Protein AF-A0A3M1QG08-F1 (afdb_monomer)

pLDDT: mean 93.16, std 11.78, range [34.41, 98.81]

Foldseek 3Di:
DDPDPDDLLVLLVVLLVCCLVQDDDPVSLVSLVVSLPDPCNVVSLVVLQVVLVVDALPPDQVVLVVSSNLSSLQSVLSSCVVVLVLVSSLVSLVRSLRNCPNVCVPRVLSNLSSLLSSLVSVCSNAVQCSVVSLVSLVVSLVSHDDDDPVVNLVSCQVSLLSNLLSCVSVVNNVVSLVSLCSVPVDPVVSLVSSLVSLLVSLVVFLPPDPVRGHPSVVSLVVSCVSPVLPLSSLLSCLVSCVVVALVSNVVSLVSNVVSPHDPVSSVVSVVVSCVVPVVRVVVVPDDPPPDD

Nearest PDB structures (foldseek):
  7aoi-assembly1_BF  TM=4.654E-01  e=7.725E-02  Trypanosoma brucei
  6yxy-assembly1_BF  TM=4.555E-01  e=8.408E-02  Trypanosoma brucei brucei
  7t1s-assembly2_B  TM=2.814E-01  e=4.031E-01  Methylococcus capsulatus str. Texas = ATCC 19069
  4n5c-assembly5_E  TM=2.427E-01  e=2.103E+00  Saccharomyces cerevisiae S288C
  6xns-assembly2_F  TM=2.227E-01  e=3.496E+00  synthetic construct

Mean predicted aligned error: 5.0 Å

Solvent-accessible surface area (backbone atoms only — not comparable to full-atom values): 15663 Å² total; per-residue (Å²): 134,87,88,67,82,75,54,70,71,57,52,53,48,52,59,30,61,55,46,77,74,51,83,80,56,71,68,59,50,53,50,50,54,66,50,60,72,40,89,60,38,63,62,52,51,50,52,52,43,62,71,39,60,85,65,52,60,87,47,57,65,68,58,51,63,73,65,41,39,36,35,46,28,40,50,49,14,53,54,27,46,79,69,70,36,17,67,62,12,26,54,25,13,48,51,16,24,52,46,27,57,73,40,33,92,81,43,49,52,51,31,20,49,26,28,38,52,22,14,50,28,42,25,72,63,36,57,78,56,23,64,62,18,38,52,33,24,50,50,16,52,72,51,48,59,94,58,61,69,75,58,36,58,64,68,41,46,69,43,46,53,52,40,28,51,30,26,47,68,60,71,35,53,75,59,19,52,60,48,38,42,76,76,33,71,53,68,69,64,30,52,51,51,54,38,50,46,32,46,51,57,23,65,73,39,66,85,45,57,78,94,74,34,48,75,36,64,60,32,35,48,54,27,36,72,78,36,53,54,45,61,70,47,53,39,50,53,30,57,72,36,44,88,78,32,62,70,49,29,53,52,44,53,50,53,34,44,77,46,63,37,50,69,71,56,55,50,50,40,52,52,56,46,32,74,79,37,55,74,53,40,70,67,68,51,69,74,77,73,81,78,131

Sequence (292 aa):
MTRYPLALAERISLLRDALRGGFLDAEWRQTLEALAEHEQFGAILDGAVAAVRPFTPETDLDALILSAAPETYRLRALWREMNADYEGAVEDAAEAARLYRPMRPRFPELLSVALVEQAEYAFRGDPRRPERALELARRAFDELPGVQPQRFDEIAVPYRAALVRYLLAADRYDEADRVAALLVPDAHDRQEYLVDTYRQLAETFIKDEPDARPDVEHWLDRVLELRPTHVRAWAWKAWLHASEGIGAVENILRRASDAGVADDDLRAILGGLCDEFPDLCSTLQPASRPTP

Structure (mmCIF, N/CA/C/O backbone):
data_AF-A0A3M1QG08-F1
#
_entry.id   AF-A0A3M1QG08-F1
#
loop_
_atom_site.group_PDB
_atom_site.id
_atom_site.type_symbol
_atom_site.label_atom_id
_atom_site.label_alt_id
_atom_site.label_comp_id
_atom_site.label_asym_id
_atom_site.label_entity_id
_atom_site.label_seq_id
_atom_site.pdbx_PDB_ins_code
_atom_site.Cartn_x
_atom_site.Cartn_y
_atom_site.Cartn_z
_atom_site.occupancy
_atom_site.B_iso_or_equiv
_atom_site.auth_seq_id
_atom_site.auth_comp_id
_atom_site.auth_asym_id
_atom_site.auth_atom_id
_atom_site.pdbx_PDB_model_num
ATOM 1 N N . MET A 1 1 ? 33.696 21.762 -4.163 1.00 40.03 1 MET A N 1
ATOM 2 C CA . MET A 1 1 ? 32.555 20.917 -4.573 1.00 40.03 1 MET A CA 1
ATOM 3 C C . MET A 1 1 ? 31.580 21.791 -5.337 1.00 40.03 1 MET A C 1
ATOM 5 O O . MET A 1 1 ? 30.985 22.691 -4.760 1.00 40.03 1 MET A O 1
ATOM 9 N N . THR A 1 2 ? 31.551 21.629 -6.653 1.00 37.69 2 THR A N 1
ATOM 10 C CA . THR A 1 2 ? 30.799 22.446 -7.612 1.00 37.69 2 THR A CA 1
ATOM 11 C C . THR A 1 2 ? 29.292 22.290 -7.404 1.00 37.69 2 THR A C 1
ATOM 13 O O . THR A 1 2 ? 28.732 21.239 -7.692 1.00 37.69 2 THR A O 1
ATOM 16 N N . ARG A 1 3 ? 28.644 23.343 -6.890 1.00 42.50 3 ARG A N 1
ATOM 17 C CA . ARG A 1 3 ? 27.185 23.471 -6.755 1.00 42.50 3 ARG A CA 1
ATOM 18 C C . ARG A 1 3 ? 26.561 23.817 -8.110 1.00 42.50 3 ARG A C 1
ATOM 20 O O . ARG A 1 3 ? 26.122 24.945 -8.307 1.00 42.50 3 ARG A O 1
ATOM 27 N N . TYR A 1 4 ? 26.558 22.880 -9.050 1.00 47.16 4 TYR A N 1
ATOM 28 C CA . TYR A 1 4 ? 25.643 22.985 -10.184 1.00 47.16 4 TYR A CA 1
ATOM 29 C C . TYR A 1 4 ? 24.365 22.238 -9.801 1.00 47.16 4 TYR A C 1
ATOM 31 O O . TYR A 1 4 ? 24.445 21.041 -9.523 1.00 47.16 4 TYR A O 1
ATOM 39 N N . PRO A 1 5 ? 23.211 22.919 -9.687 1.00 74.38 5 PRO A N 1
ATOM 40 C CA . PRO A 1 5 ? 21.957 22.217 -9.477 1.00 74.38 5 PRO A CA 1
ATOM 41 C C . PRO A 1 5 ? 21.718 21.315 -10.691 1.00 74.38 5 PRO A C 1
ATOM 43 O O . PRO A 1 5 ? 21.687 21.806 -11.816 1.00 74.38 5 PRO A O 1
ATOM 46 N N . LEU A 1 6 ? 21.576 20.009 -10.455 1.00 83.19 6 LEU A N 1
ATOM 47 C CA . LEU A 1 6 ? 21.227 19.045 -11.502 1.00 83.19 6 LEU A CA 1
ATOM 48 C C . LEU A 1 6 ? 19.937 19.480 -12.200 1.00 83.19 6 LEU A C 1
ATOM 50 O O . LEU A 1 6 ? 19.004 19.938 -11.520 1.00 83.19 6 LEU A O 1
ATOM 54 N N . ALA A 1 7 ? 19.886 19.303 -13.520 1.00 92.94 7 ALA A N 1
ATOM 55 C CA . ALA A 1 7 ? 18.679 19.526 -14.305 1.00 92.94 7 ALA A CA 1
ATOM 56 C C . ALA A 1 7 ? 17.578 18.542 -13.874 1.00 92.94 7 ALA A C 1
ATOM 58 O O . ALA A 1 7 ? 17.862 17.438 -13.407 1.00 92.94 7 ALA A O 1
ATOM 59 N N . LEU A 1 8 ? 16.306 18.916 -14.041 1.00 93.12 8 LEU A N 1
ATOM 60 C CA . LEU A 1 8 ? 15.176 18.085 -13.601 1.00 93.12 8 LEU A CA 1
ATOM 61 C C . LEU A 1 8 ? 15.220 16.666 -14.195 1.00 93.12 8 LEU A C 1
ATOM 63 O O . LEU A 1 8 ? 15.052 15.693 -13.467 1.00 93.12 8 LEU A O 1
ATOM 67 N N . ALA A 1 9 ? 15.539 16.537 -15.486 1.00 94.44 9 ALA A N 1
ATOM 68 C CA . ALA A 1 9 ? 15.668 15.241 -16.155 1.00 94.44 9 ALA A CA 1
ATOM 69 C C . ALA A 1 9 ? 16.775 14.349 -15.555 1.00 94.44 9 ALA A C 1
ATOM 71 O O . ALA A 1 9 ? 16.624 13.128 -15.488 1.00 94.44 9 ALA A O 1
ATOM 72 N N . GLU A 1 10 ? 17.872 14.944 -15.077 1.00 95.62 10 GLU A N 1
ATOM 73 C CA . GLU A 1 10 ? 18.948 14.209 -14.400 1.00 95.62 10 GLU A CA 1
ATOM 74 C C . GLU A 1 10 ? 18.472 13.699 -13.037 1.00 95.62 10 GLU A C 1
ATOM 76 O O . GLU A 1 10 ? 18.708 12.544 -12.697 1.00 95.62 10 GLU A O 1
ATOM 81 N N . ARG A 1 11 ? 17.730 14.518 -12.280 1.00 95.56 11 ARG A N 1
ATOM 82 C CA . ARG A 1 11 ? 17.150 14.104 -10.990 1.00 95.56 11 ARG A CA 1
ATOM 83 C C . ARG A 1 11 ? 16.120 12.984 -11.153 1.00 95.56 11 ARG A C 1
ATOM 85 O O . ARG A 1 11 ? 16.146 12.029 -10.386 1.00 95.56 11 ARG A O 1
ATOM 92 N N . ILE A 1 12 ? 15.271 13.065 -12.181 1.00 95.69 12 ILE A N 1
ATOM 93 C CA . ILE A 1 12 ? 14.323 11.999 -12.550 1.00 95.69 12 ILE A CA 1
ATOM 94 C C . ILE A 1 12 ? 15.078 10.707 -12.886 1.00 95.69 12 ILE A C 1
ATOM 96 O O . ILE A 1 12 ? 14.695 9.631 -12.433 1.00 95.69 12 ILE A O 1
ATOM 100 N N . SER A 1 13 ? 16.187 10.807 -13.626 1.00 96.06 13 SER A N 1
ATOM 101 C CA . SER A 1 13 ? 17.026 9.647 -13.952 1.00 96.06 13 SER A CA 1
ATOM 102 C C . SER A 1 13 ? 17.650 9.016 -12.703 1.00 96.06 13 SER A C 1
ATOM 104 O O . SER A 1 13 ? 17.675 7.796 -12.597 1.00 96.06 13 SER A O 1
ATOM 106 N N . LEU A 1 14 ? 18.083 9.822 -11.725 1.00 95.62 14 LEU A N 1
ATOM 107 C CA . LEU A 1 14 ? 18.596 9.312 -10.447 1.00 95.62 14 LEU A CA 1
ATOM 108 C C . LEU A 1 14 ? 17.518 8.573 -9.641 1.00 95.62 14 LEU A C 1
ATOM 110 O O . LEU A 1 14 ? 17.794 7.496 -9.115 1.00 95.62 14 LEU A O 1
ATOM 114 N N . LEU A 1 15 ? 16.293 9.113 -9.574 1.00 95.75 15 LEU A N 1
ATOM 115 C CA . LEU A 1 15 ? 15.171 8.420 -8.930 1.00 95.75 15 LEU A CA 1
ATOM 116 C C . LEU A 1 15 ? 14.869 7.089 -9.618 1.00 95.75 15 LEU A C 1
ATOM 118 O O . LEU A 1 15 ? 14.724 6.072 -8.940 1.00 95.75 15 LEU A O 1
ATOM 122 N N . ARG A 1 16 ? 14.826 7.088 -10.955 1.00 96.88 16 ARG A N 1
ATOM 123 C CA . ARG A 1 16 ? 14.639 5.878 -11.758 1.00 96.88 16 ARG A CA 1
ATOM 124 C C . ARG A 1 16 ? 15.710 4.837 -11.442 1.00 96.88 16 ARG A C 1
ATOM 126 O O . ARG A 1 16 ? 15.385 3.687 -11.183 1.00 96.88 16 ARG A O 1
ATOM 133 N N . ASP A 1 17 ? 16.982 5.220 -11.467 1.00 95.12 17 ASP A N 1
ATOM 134 C CA . ASP A 1 17 ? 18.085 4.270 -11.309 1.00 95.12 17 ASP A CA 1
ATOM 135 C C . ASP A 1 17 ? 18.098 3.634 -9.908 1.00 95.12 17 ASP A C 1
ATOM 137 O O . ASP A 1 17 ? 18.434 2.455 -9.767 1.00 95.12 17 ASP A O 1
ATOM 141 N N . ALA A 1 18 ? 17.653 4.372 -8.885 1.00 95.25 18 ALA A N 1
ATOM 142 C CA . ALA A 1 18 ? 17.499 3.859 -7.526 1.00 95.25 18 ALA A CA 1
ATOM 143 C C . ALA A 1 18 ? 16.459 2.724 -7.411 1.00 95.25 18 ALA A C 1
ATOM 145 O O . ALA A 1 18 ? 16.606 1.865 -6.541 1.00 95.25 18 ALA A O 1
ATOM 146 N N . LEU A 1 19 ? 15.475 2.630 -8.320 1.00 96.25 19 LEU A N 1
ATOM 147 C CA . LEU A 1 19 ? 14.477 1.544 -8.329 1.00 96.25 19 LEU A CA 1
ATOM 148 C C . LEU A 1 19 ? 15.099 0.150 -8.519 1.00 96.25 19 LEU A C 1
ATOM 150 O O . LEU A 1 19 ? 14.476 -0.854 -8.163 1.00 96.25 19 LEU A O 1
ATOM 154 N N . ARG A 1 20 ? 16.339 0.060 -9.021 1.00 93.56 20 ARG A N 1
ATOM 155 C CA . ARG A 1 20 ? 17.096 -1.205 -9.092 1.00 93.56 20 ARG A CA 1
ATOM 156 C C . ARG A 1 20 ? 17.446 -1.790 -7.734 1.00 93.56 20 ARG A C 1
ATOM 158 O O . ARG A 1 20 ? 17.739 -2.980 -7.659 1.00 93.56 20 ARG A O 1
ATOM 165 N N . GLY A 1 21 ? 17.421 -0.970 -6.684 1.00 90.75 21 GLY A N 1
ATOM 166 C CA . GLY A 1 21 ? 17.580 -1.418 -5.305 1.00 90.75 21 GLY A CA 1
ATOM 167 C C . GLY A 1 21 ? 16.393 -2.234 -4.783 1.00 90.75 21 GLY A C 1
ATOM 168 O O . GLY A 1 21 ? 16.514 -2.842 -3.726 1.00 90.75 21 GLY A O 1
ATOM 169 N N . GLY A 1 22 ? 15.273 -2.287 -5.516 1.00 89.69 22 GLY A N 1
ATOM 170 C CA . GLY A 1 22 ? 14.070 -3.014 -5.117 1.00 89.69 22 GLY A CA 1
ATOM 171 C C . GLY A 1 22 ? 13.040 -2.094 -4.468 1.00 89.69 22 GLY A C 1
ATOM 172 O O . GLY A 1 22 ? 12.491 -1.222 -5.149 1.00 89.69 22 GLY A O 1
ATOM 173 N N . PHE A 1 23 ? 12.747 -2.331 -3.187 1.00 82.75 23 PHE A N 1
ATOM 174 C CA . PHE A 1 23 ? 11.795 -1.535 -2.408 1.00 82.75 23 PHE A CA 1
ATOM 175 C C . PHE A 1 23 ? 12.371 -0.166 -2.041 1.00 82.75 23 PHE A C 1
ATOM 177 O O . PHE A 1 23 ? 13.568 -0.020 -1.801 1.00 82.75 23 PHE A O 1
ATOM 184 N N . LEU A 1 24 ? 11.490 0.829 -1.995 1.00 88.25 24 LEU A N 1
ATOM 185 C CA . LEU A 1 24 ? 11.834 2.226 -1.757 1.00 88.25 24 LEU A CA 1
ATOM 186 C C . LEU A 1 24 ? 11.518 2.615 -0.316 1.00 88.25 24 LEU A C 1
ATOM 188 O O . LEU A 1 24 ? 10.536 2.143 0.259 1.00 88.25 24 LEU A O 1
ATOM 192 N N . ASP A 1 25 ? 12.333 3.498 0.250 1.00 90.12 25 ASP A N 1
ATOM 193 C CA . ASP A 1 25 ? 12.097 4.075 1.569 1.00 90.12 25 ASP A CA 1
ATOM 194 C C . ASP A 1 25 ? 11.283 5.382 1.495 1.00 90.12 25 ASP A C 1
ATOM 196 O O . ASP A 1 25 ? 10.891 5.869 0.427 1.00 90.12 25 ASP A O 1
ATOM 200 N N . ALA A 1 26 ? 10.992 5.946 2.668 1.00 90.25 26 ALA A N 1
ATOM 201 C CA . ALA A 1 26 ? 10.225 7.180 2.786 1.00 90.25 26 ALA A CA 1
ATOM 202 C C . ALA A 1 26 ? 10.964 8.405 2.217 1.00 90.25 26 ALA A C 1
ATOM 204 O O . ALA A 1 26 ? 10.313 9.320 1.716 1.00 90.25 26 ALA A O 1
ATOM 205 N N . GLU A 1 27 ? 12.299 8.433 2.274 1.00 93.00 27 GLU A N 1
ATOM 206 C CA . GLU A 1 27 ? 13.102 9.557 1.774 1.00 93.00 27 GLU A CA 1
ATOM 207 C C . GLU A 1 27 ? 13.052 9.623 0.243 1.00 93.00 27 GLU A C 1
ATOM 209 O O . GLU A 1 27 ? 12.860 10.697 -0.340 1.00 93.00 27 GLU A O 1
ATOM 214 N N . TRP A 1 28 ? 13.135 8.466 -0.418 1.00 95.25 28 TRP A N 1
ATOM 215 C CA . TRP A 1 28 ? 12.959 8.376 -1.862 1.00 95.25 28 TRP A CA 1
ATOM 216 C C . TRP A 1 28 ? 11.570 8.872 -2.281 1.00 95.25 28 TRP A C 1
ATOM 218 O O . TRP A 1 28 ? 11.464 9.676 -3.210 1.00 95.25 28 TRP A O 1
ATOM 228 N N . ARG A 1 29 ? 10.505 8.455 -1.575 1.00 94.31 29 ARG A N 1
ATOM 229 C CA . ARG A 1 29 ? 9.122 8.863 -1.894 1.00 94.31 29 ARG A CA 1
ATOM 230 C C . ARG A 1 29 ? 8.913 10.370 -1.724 1.00 94.31 29 ARG A C 1
ATOM 232 O O . ARG A 1 29 ? 8.394 11.000 -2.639 1.00 94.31 29 ARG A O 1
ATOM 239 N N . GLN A 1 30 ? 9.408 10.960 -0.638 1.00 94.88 30 GLN A N 1
ATOM 240 C CA . GLN A 1 30 ? 9.370 12.417 -0.439 1.00 94.88 30 GLN A CA 1
ATOM 241 C C . GLN A 1 30 ? 10.123 13.169 -1.546 1.00 94.88 30 GLN A C 1
ATOM 243 O O . GLN A 1 30 ? 9.703 14.237 -1.989 1.00 94.88 30 GLN A O 1
ATOM 248 N N . THR A 1 31 ? 11.233 12.606 -2.029 1.00 96.00 31 THR A N 1
ATOM 249 C CA . THR A 1 31 ? 11.983 13.199 -3.142 1.00 96.00 31 THR A CA 1
ATOM 250 C C . THR A 1 31 ? 11.188 13.141 -4.448 1.00 96.00 31 THR A C 1
ATOM 252 O O . THR A 1 31 ? 11.183 14.122 -5.193 1.00 96.00 31 THR A O 1
ATOM 255 N N . LEU A 1 32 ? 10.502 12.028 -4.735 1.00 96.12 32 LEU A N 1
ATOM 256 C CA . LEU A 1 32 ? 9.594 11.931 -5.880 1.00 96.12 32 LEU A CA 1
ATOM 257 C C . LEU A 1 32 ? 8.473 12.972 -5.787 1.00 96.12 32 LEU A C 1
ATOM 259 O O . LEU A 1 32 ? 8.262 13.701 -6.753 1.00 96.12 32 LEU A O 1
ATOM 263 N N . GLU A 1 33 ? 7.809 13.071 -4.634 1.00 96.06 33 GLU A N 1
ATOM 264 C CA . GLU A 1 33 ? 6.747 14.049 -4.364 1.00 96.06 33 GLU A CA 1
ATOM 265 C C . GLU A 1 33 ? 7.211 15.477 -4.656 1.00 96.06 33 GLU A C 1
ATOM 267 O O . GLU A 1 33 ? 6.611 16.166 -5.480 1.00 96.06 33 GLU A O 1
ATOM 272 N N . ALA A 1 34 ? 8.355 15.878 -4.099 1.00 96.31 34 ALA A N 1
ATOM 273 C CA . ALA A 1 34 ? 8.915 17.208 -4.315 1.00 96.31 34 ALA A CA 1
ATOM 274 C C . ALA A 1 34 ? 9.285 17.491 -5.785 1.00 96.31 34 ALA A C 1
ATOM 276 O O . ALA A 1 34 ? 9.203 18.631 -6.242 1.00 96.31 34 ALA A O 1
ATOM 277 N N . LEU A 1 35 ? 9.724 16.484 -6.550 1.00 96.06 35 LEU A N 1
ATOM 278 C CA . LEU A 1 35 ? 10.007 16.665 -7.980 1.00 96.06 35 LEU A CA 1
ATOM 279 C C . LEU A 1 35 ? 8.732 16.688 -8.830 1.00 96.06 35 LEU A C 1
ATOM 281 O O . LEU A 1 35 ? 8.702 17.401 -9.836 1.00 96.06 35 LEU A O 1
ATOM 285 N N . ALA A 1 36 ? 7.706 15.931 -8.441 1.00 96.38 36 ALA A N 1
ATOM 286 C CA . ALA A 1 36 ? 6.435 15.839 -9.151 1.00 96.38 36 ALA A CA 1
ATOM 287 C C . ALA A 1 36 ? 5.637 17.152 -9.123 1.00 96.38 36 ALA A C 1
ATOM 289 O O . ALA A 1 36 ? 4.845 17.391 -10.031 1.00 96.38 36 ALA A O 1
ATOM 290 N N . GLU A 1 37 ? 5.892 18.029 -8.146 1.00 95.94 37 GLU A N 1
ATOM 291 C CA . GLU A 1 37 ? 5.328 19.387 -8.087 1.00 95.94 37 GLU A CA 1
ATOM 292 C C . GLU A 1 37 ? 5.782 20.289 -9.252 1.00 95.94 37 GLU A C 1
ATOM 294 O O . GLU A 1 37 ? 5.157 21.312 -9.538 1.00 95.94 37 GLU A O 1
ATOM 299 N N . HIS A 1 38 ? 6.869 19.941 -9.948 1.00 96.75 38 HIS A N 1
ATOM 300 C CA . HIS A 1 38 ? 7.366 20.734 -11.065 1.00 96.75 38 HIS A CA 1
ATOM 301 C C . HIS A 1 38 ? 6.517 20.524 -12.333 1.00 96.75 38 HIS A C 1
ATOM 303 O O . HIS A 1 38 ? 6.377 19.403 -12.814 1.00 96.75 38 HIS A O 1
ATOM 309 N N . GLU A 1 39 ? 6.060 21.609 -12.973 1.00 95.56 39 GLU A N 1
ATOM 310 C CA . GLU A 1 39 ? 5.134 21.574 -14.128 1.00 95.56 39 GLU A CA 1
ATOM 311 C C . GLU A 1 39 ? 5.609 20.700 -15.311 1.00 95.56 39 GLU A C 1
ATOM 313 O O . GLU A 1 39 ? 4.812 20.108 -16.035 1.00 95.56 39 GLU A O 1
ATOM 318 N N . GLN A 1 40 ? 6.926 20.596 -15.507 1.00 96.44 40 GLN A N 1
ATOM 319 C CA . GLN A 1 40 ? 7.542 19.805 -16.582 1.00 96.44 40 GLN A CA 1
ATOM 320 C C . GLN A 1 40 ? 7.734 18.318 -16.243 1.00 96.44 40 GLN A C 1
ATOM 322 O O . GLN A 1 40 ? 8.131 17.555 -17.124 1.00 96.44 40 GLN A O 1
ATOM 327 N N . PHE A 1 41 ? 7.498 17.893 -14.996 1.00 96.88 41 PHE A N 1
ATOM 328 C CA . PHE A 1 41 ? 7.809 16.538 -14.534 1.00 96.88 41 PHE A CA 1
ATOM 329 C C . PHE A 1 41 ? 7.111 15.468 -15.383 1.00 96.88 41 PHE A C 1
ATOM 331 O O . PHE A 1 41 ? 7.782 14.608 -15.956 1.00 96.88 41 PHE A O 1
ATOM 338 N N . GLY A 1 42 ? 5.785 15.574 -15.534 1.00 95.94 42 GLY A N 1
ATOM 339 C CA . GLY A 1 42 ? 4.990 14.618 -16.311 1.00 95.94 42 GLY A CA 1
ATOM 340 C C . GLY A 1 42 ? 5.438 14.534 -17.773 1.00 95.94 42 GLY A C 1
ATOM 341 O O . GLY A 1 42 ? 5.674 13.445 -18.285 1.00 95.94 42 GLY A O 1
ATOM 342 N N . ALA A 1 43 ? 5.676 15.680 -18.421 1.00 97.31 43 ALA A N 1
ATOM 343 C CA . ALA A 1 43 ? 6.128 15.722 -19.814 1.00 97.31 43 ALA A CA 1
ATOM 344 C C . ALA A 1 43 ? 7.509 15.070 -20.017 1.00 97.31 43 ALA A C 1
ATOM 346 O O . ALA A 1 43 ? 7.731 14.379 -21.014 1.00 97.31 43 ALA A O 1
ATOM 347 N N . ILE A 1 44 ? 8.442 15.268 -19.077 1.00 97.94 44 ILE A N 1
ATOM 348 C CA . ILE A 1 44 ? 9.763 14.624 -19.122 1.00 97.94 44 ILE A CA 1
ATOM 349 C C . ILE A 1 44 ? 9.624 13.110 -18.938 1.00 97.94 44 ILE A C 1
ATOM 351 O O . ILE A 1 44 ? 10.246 12.346 -19.679 1.00 97.94 44 ILE A O 1
ATOM 355 N N . LEU A 1 45 ? 8.804 12.675 -17.979 1.00 97.69 45 LEU A N 1
ATOM 356 C CA . LEU A 1 45 ? 8.589 11.259 -17.697 1.00 97.69 45 LEU A CA 1
ATOM 357 C C . LEU A 1 45 ? 7.907 10.541 -18.869 1.00 97.69 45 LEU A C 1
ATOM 359 O O . LEU A 1 45 ? 8.356 9.469 -19.273 1.00 97.69 45 LEU A O 1
ATOM 363 N N . ASP A 1 46 ? 6.905 11.157 -19.493 1.00 97.56 46 ASP A N 1
ATOM 364 C CA . ASP A 1 46 ? 6.268 10.627 -20.701 1.00 97.56 46 ASP A CA 1
ATOM 365 C C . ASP A 1 46 ? 7.236 10.542 -21.884 1.00 97.56 46 ASP A C 1
ATOM 367 O O . ASP A 1 46 ? 7.226 9.554 -22.624 1.00 97.56 46 ASP A O 1
ATOM 371 N N . GLY A 1 47 ? 8.117 11.536 -22.042 1.00 97.88 47 GLY A N 1
ATOM 372 C CA . GLY A 1 47 ? 9.202 11.493 -23.020 1.00 97.88 47 GLY A CA 1
ATOM 373 C C . GLY A 1 47 ? 10.160 10.322 -22.777 1.00 97.88 47 GLY A C 1
ATOM 374 O O . GLY A 1 47 ? 10.521 9.613 -23.720 1.00 97.88 47 GLY A O 1
ATOM 375 N N . ALA A 1 48 ? 10.521 10.068 -21.516 1.00 97.69 48 ALA A N 1
ATOM 376 C CA . ALA A 1 48 ? 11.342 8.921 -21.137 1.00 97.69 48 ALA A CA 1
ATOM 377 C C . ALA A 1 48 ? 10.634 7.591 -21.447 1.00 97.69 48 ALA A C 1
ATOM 379 O O . ALA A 1 48 ? 11.245 6.701 -22.040 1.00 97.69 48 ALA A O 1
ATOM 380 N N . VAL A 1 49 ? 9.337 7.469 -21.139 1.00 98.19 49 VAL A N 1
ATOM 381 C CA . VAL A 1 49 ? 8.570 6.254 -21.458 1.00 98.19 49 VAL A CA 1
ATOM 382 C C . VAL A 1 49 ? 8.456 6.043 -22.966 1.00 98.19 49 VAL A C 1
ATOM 384 O O . VAL A 1 49 ? 8.612 4.926 -23.457 1.00 98.19 49 VAL A O 1
ATOM 387 N N . ALA A 1 50 ? 8.214 7.106 -23.735 1.00 98.06 50 ALA A N 1
ATOM 388 C CA . ALA A 1 50 ? 8.171 7.023 -25.191 1.00 98.06 50 ALA A CA 1
ATOM 389 C C . ALA A 1 50 ? 9.498 6.511 -25.779 1.00 98.06 50 ALA A C 1
ATOM 391 O O . ALA A 1 50 ? 9.473 5.725 -26.727 1.00 98.06 50 ALA A O 1
ATOM 392 N N . ALA A 1 51 ? 10.635 6.900 -25.193 1.00 97.75 51 ALA A N 1
ATOM 393 C CA . ALA A 1 51 ? 11.957 6.447 -25.619 1.00 97.75 51 ALA A CA 1
ATOM 394 C C . ALA A 1 51 ? 12.208 4.954 -25.338 1.00 97.75 51 ALA A C 1
ATOM 396 O O . ALA A 1 51 ? 12.879 4.294 -26.132 1.00 97.75 51 ALA A O 1
ATOM 397 N N . VAL A 1 52 ? 11.658 4.408 -24.247 1.00 97.88 52 VAL A N 1
ATOM 398 C CA . VAL A 1 52 ? 11.841 2.991 -23.875 1.00 97.88 52 VAL A CA 1
ATOM 399 C C . VAL A 1 52 ? 10.725 2.063 -24.370 1.00 97.88 52 VAL A C 1
ATOM 401 O O . VAL A 1 52 ? 10.858 0.846 -24.297 1.00 97.88 52 VAL A O 1
ATOM 404 N N . ARG A 1 53 ? 9.647 2.606 -24.942 1.00 96.88 53 ARG A N 1
ATOM 405 C CA . ARG A 1 53 ? 8.524 1.831 -25.496 1.00 96.88 53 ARG A CA 1
ATOM 406 C C . ARG A 1 53 ? 8.910 0.745 -26.515 1.00 96.88 53 ARG A C 1
ATOM 408 O O . ARG A 1 53 ? 8.240 -0.283 -26.533 1.00 96.88 53 ARG A O 1
ATOM 415 N N . PRO A 1 54 ? 9.926 0.924 -27.384 1.00 97.88 54 PRO A N 1
ATOM 416 C CA . PRO A 1 54 ? 10.307 -0.120 -28.337 1.00 97.88 54 PRO A CA 1
ATOM 417 C C . PRO A 1 54 ? 10.932 -1.370 -27.700 1.00 97.88 54 PRO A C 1
ATOM 419 O O . PRO A 1 54 ? 11.073 -2.375 -28.394 1.00 97.88 54 PRO A O 1
ATOM 422 N N . PHE A 1 55 ? 11.344 -1.318 -26.427 1.00 97.75 55 PHE A N 1
ATOM 423 C CA . PHE A 1 55 ? 11.975 -2.451 -25.753 1.00 97.75 55 PHE A CA 1
ATOM 424 C C . PHE A 1 55 ? 10.951 -3.555 -25.455 1.00 97.75 55 PHE A C 1
ATOM 426 O O . PHE A 1 55 ? 9.812 -3.310 -25.059 1.00 97.75 55 PHE A O 1
ATOM 433 N N . THR A 1 56 ? 11.371 -4.803 -25.634 1.00 98.00 56 THR A N 1
ATOM 434 C CA . THR A 1 56 ? 10.561 -6.002 -25.381 1.00 98.00 56 THR A CA 1
ATOM 435 C C . THR A 1 56 ? 11.377 -7.041 -24.602 1.00 98.00 56 THR A C 1
ATOM 437 O O . THR A 1 56 ? 12.599 -6.918 -24.532 1.00 98.00 56 THR A O 1
ATOM 440 N N . PRO A 1 57 ? 10.757 -8.090 -24.031 1.00 97.56 57 PRO A N 1
ATOM 441 C CA . PRO A 1 57 ? 11.461 -9.185 -23.370 1.00 97.56 57 PRO A CA 1
ATOM 442 C C . PRO A 1 57 ? 12.459 -9.926 -24.265 1.00 97.56 57 PRO A C 1
ATOM 444 O O . PRO A 1 57 ? 13.348 -10.596 -23.753 1.00 97.56 57 PRO A O 1
ATOM 447 N N . GLU A 1 58 ? 12.307 -9.821 -25.586 1.00 97.81 58 GLU A N 1
ATOM 448 C CA . GLU A 1 58 ? 13.210 -10.385 -26.592 1.00 97.81 58 GLU A CA 1
ATOM 449 C C . GLU A 1 58 ? 14.386 -9.453 -26.928 1.00 97.81 58 GLU A C 1
ATOM 451 O O . GLU A 1 58 ? 15.279 -9.839 -27.682 1.00 97.81 58 GLU A O 1
ATOM 456 N N . THR A 1 59 ? 14.393 -8.224 -26.402 1.00 97.62 59 THR A N 1
ATOM 457 C CA . THR A 1 59 ? 15.522 -7.302 -26.558 1.00 97.62 59 THR A CA 1
ATOM 458 C C . THR A 1 59 ? 16.752 -7.850 -25.839 1.00 97.62 59 THR A C 1
ATOM 460 O O . THR A 1 59 ? 16.637 -8.503 -24.803 1.00 97.62 59 THR A O 1
ATOM 463 N N . ASP A 1 60 ? 17.937 -7.575 -26.393 1.00 97.56 60 ASP A N 1
ATOM 464 C CA . ASP A 1 60 ? 19.208 -7.949 -25.776 1.00 97.56 60 ASP A CA 1
ATOM 465 C C . ASP A 1 60 ? 19.267 -7.528 -24.295 1.00 97.56 60 ASP A C 1
ATOM 467 O O . ASP A 1 60 ? 18.864 -6.419 -23.925 1.00 97.56 60 ASP A O 1
ATOM 471 N N . LEU A 1 61 ? 19.759 -8.433 -23.444 1.00 96.75 61 LEU A N 1
ATOM 472 C CA . LEU A 1 61 ? 19.731 -8.256 -21.994 1.00 96.75 61 LEU A CA 1
ATOM 473 C C . LEU A 1 61 ? 20.542 -7.033 -21.556 1.00 96.75 61 LEU A C 1
ATOM 475 O O . LEU A 1 61 ? 20.078 -6.273 -20.707 1.00 96.75 61 LEU A O 1
ATOM 479 N N . ASP A 1 62 ? 21.724 -6.814 -22.134 1.00 97.06 62 ASP A N 1
ATOM 480 C CA . ASP A 1 62 ? 22.555 -5.668 -21.769 1.00 97.06 62 ASP A CA 1
ATOM 481 C C . ASP A 1 62 ? 21.900 -4.363 -22.235 1.00 97.06 62 ASP A C 1
ATOM 483 O O . ASP A 1 62 ? 21.942 -3.365 -21.516 1.00 97.06 62 ASP A O 1
ATOM 487 N N . ALA A 1 63 ? 21.205 -4.369 -23.377 1.00 97.12 63 ALA A N 1
ATOM 488 C CA . ALA A 1 63 ? 20.420 -3.220 -23.824 1.00 97.12 63 ALA A CA 1
ATOM 489 C C . ALA A 1 63 ? 19.240 -2.898 -22.884 1.00 97.12 63 ALA A C 1
ATOM 491 O O . ALA A 1 63 ? 19.016 -1.723 -22.587 1.00 97.12 63 ALA A O 1
ATOM 492 N N . LEU A 1 64 ? 18.516 -3.906 -22.378 1.00 96.12 64 LEU A N 1
ATOM 493 C CA . LEU A 1 64 ? 17.459 -3.717 -21.368 1.00 96.12 64 LEU A CA 1
ATOM 494 C C . LEU A 1 64 ? 18.018 -3.154 -20.053 1.00 96.12 64 LEU A C 1
ATOM 496 O O . LEU A 1 64 ? 17.439 -2.239 -19.465 1.00 96.12 64 LEU A O 1
ATOM 500 N N . ILE A 1 65 ? 19.166 -3.671 -19.607 1.00 96.06 65 ILE A N 1
ATOM 501 C CA . ILE A 1 65 ? 19.841 -3.194 -18.396 1.00 96.06 65 ILE A CA 1
ATOM 502 C C . ILE A 1 65 ? 20.365 -1.768 -18.592 1.00 96.06 65 ILE A C 1
ATOM 504 O O . ILE A 1 65 ? 20.248 -0.946 -17.693 1.00 96.06 65 ILE A O 1
ATOM 508 N N . LEU A 1 66 ? 20.947 -1.421 -19.737 1.00 96.19 66 LEU A N 1
ATOM 509 C CA . LEU A 1 66 ? 21.493 -0.077 -19.946 1.00 96.19 66 LEU A CA 1
ATOM 510 C C . LEU A 1 66 ? 20.399 0.979 -20.139 1.00 96.19 66 LEU A C 1
ATOM 512 O O . LEU A 1 66 ? 20.588 2.119 -19.720 1.00 96.19 66 LEU A O 1
ATOM 516 N N . SER A 1 67 ? 19.260 0.620 -20.736 1.00 96.44 67 SER A N 1
ATOM 517 C CA . SER A 1 67 ? 18.171 1.568 -21.002 1.00 96.44 67 SER A CA 1
ATOM 518 C C . SER A 1 67 ? 17.349 1.938 -19.770 1.00 96.44 67 SER A C 1
ATOM 520 O O . SER A 1 67 ? 16.678 2.970 -19.783 1.00 96.44 67 SER A O 1
ATOM 522 N N . ALA A 1 68 ? 17.384 1.107 -18.723 1.00 97.44 68 ALA A N 1
ATOM 523 C CA . ALA A 1 68 ? 16.513 1.234 -17.557 1.00 97.44 68 ALA A CA 1
ATOM 524 C C . ALA A 1 68 ? 15.015 1.278 -17.928 1.00 97.44 68 ALA A C 1
ATOM 526 O O . ALA A 1 68 ? 14.220 2.001 -17.317 1.00 97.44 68 ALA A O 1
ATOM 527 N N . ALA A 1 69 ? 14.630 0.537 -18.976 1.00 98.19 69 ALA A N 1
ATOM 528 C CA . ALA A 1 69 ? 13.255 0.506 -19.463 1.00 98.19 69 ALA A CA 1
ATOM 529 C C . ALA A 1 69 ? 12.246 0.077 -18.378 1.00 98.19 69 ALA A C 1
ATOM 531 O O . ALA A 1 69 ? 11.297 0.831 -18.154 1.00 98.19 69 ALA A O 1
ATOM 532 N N . PRO A 1 70 ? 12.442 -1.035 -17.636 1.00 98.38 70 PRO A N 1
ATOM 533 C CA . PRO A 1 70 ? 11.505 -1.420 -16.580 1.00 98.38 70 PRO A CA 1
ATOM 534 C C . PRO A 1 70 ? 11.406 -0.378 -15.457 1.00 98.38 70 PRO A C 1
ATOM 536 O O . PRO A 1 70 ? 10.310 -0.075 -14.990 1.00 98.38 70 PRO A O 1
ATOM 539 N N . GLU A 1 71 ? 12.536 0.205 -15.038 1.00 98.56 71 GLU A N 1
ATOM 540 C CA . GLU A 1 71 ? 12.540 1.233 -13.992 1.00 98.56 71 GLU A CA 1
ATOM 541 C C . GLU A 1 71 ? 11.803 2.501 -14.438 1.00 98.56 71 GLU A C 1
ATOM 543 O O . GLU A 1 71 ? 11.136 3.147 -13.634 1.00 98.56 71 GLU A O 1
ATOM 548 N N . T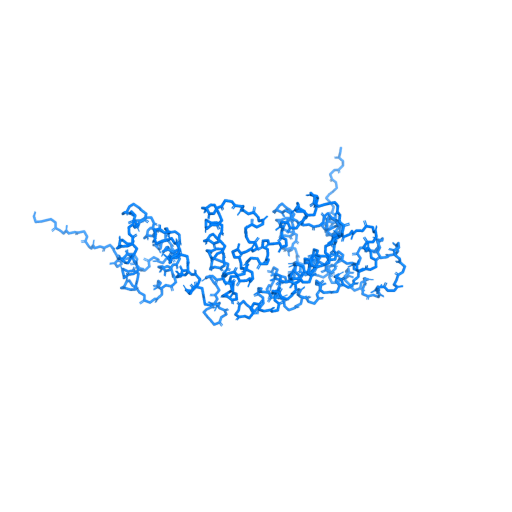HR A 1 72 ? 11.889 2.849 -15.724 1.00 98.62 72 THR A N 1
ATOM 549 C CA . THR A 1 72 ? 11.158 3.987 -16.297 1.00 98.62 72 THR A CA 1
ATOM 550 C C . THR A 1 72 ? 9.643 3.782 -16.186 1.00 98.62 72 THR A C 1
ATOM 552 O O . THR A 1 72 ? 8.929 4.706 -15.798 1.00 98.62 72 THR A O 1
ATOM 555 N N . TYR A 1 73 ? 9.154 2.566 -16.454 1.00 98.75 73 TYR A N 1
ATOM 556 C CA . TYR A 1 73 ? 7.745 2.219 -16.254 1.00 98.75 73 TYR A CA 1
ATOM 557 C C . TYR A 1 73 ? 7.348 2.227 -14.772 1.00 98.75 73 TYR A C 1
ATOM 559 O O . TYR A 1 73 ? 6.342 2.840 -14.430 1.00 98.75 73 TYR A O 1
ATOM 567 N N . ARG A 1 74 ? 8.152 1.642 -13.871 1.00 98.38 74 ARG A N 1
ATOM 568 C CA . ARG A 1 74 ? 7.880 1.693 -12.417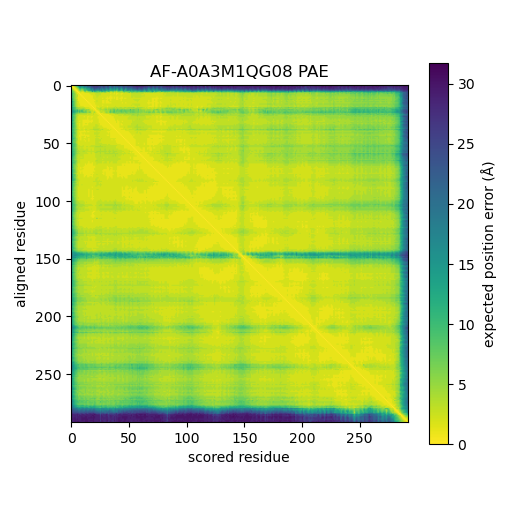 1.00 98.38 74 ARG A CA 1
ATOM 569 C C . ARG A 1 74 ? 7.799 3.121 -11.880 1.00 98.38 74 ARG A C 1
ATOM 571 O O . ARG A 1 74 ? 6.893 3.430 -11.111 1.00 98.38 74 ARG A O 1
ATOM 578 N N . LEU A 1 75 ? 8.698 4.006 -12.315 1.00 98.50 75 LEU A N 1
ATOM 579 C CA . LEU A 1 75 ? 8.661 5.416 -11.928 1.00 98.50 75 LEU A CA 1
ATOM 580 C C . LEU A 1 75 ? 7.366 6.097 -12.391 1.00 98.50 75 LEU A C 1
ATOM 582 O O . LEU A 1 75 ? 6.767 6.854 -11.629 1.00 98.50 75 LEU A O 1
ATOM 586 N N . ARG A 1 76 ? 6.909 5.810 -13.617 1.00 98.50 76 ARG A N 1
ATOM 587 C CA . ARG A 1 76 ? 5.623 6.326 -14.098 1.00 98.50 76 ARG A CA 1
ATOM 588 C C . ARG A 1 76 ? 4.437 5.737 -13.345 1.00 98.50 76 ARG A C 1
ATOM 590 O O . ARG A 1 76 ? 3.523 6.493 -13.038 1.00 98.50 76 ARG A O 1
ATOM 597 N N . ALA A 1 77 ? 4.479 4.459 -12.973 1.00 98.62 77 ALA A N 1
ATOM 598 C CA . ALA A 1 77 ? 3.441 3.847 -12.149 1.00 98.62 77 ALA A CA 1
ATOM 599 C C . ALA A 1 77 ? 3.284 4.563 -10.796 1.00 98.62 77 ALA A C 1
ATOM 601 O O . ALA A 1 77 ? 2.170 4.901 -10.411 1.00 98.62 77 ALA A O 1
ATOM 602 N N . LEU A 1 78 ? 4.397 4.875 -10.122 1.00 98.06 78 LEU A N 1
ATOM 603 C CA . LEU A 1 78 ? 4.397 5.633 -8.862 1.00 98.06 78 LEU A CA 1
ATOM 604 C C . LEU A 1 78 ? 3.847 7.053 -9.044 1.00 98.06 78 LEU A C 1
ATOM 606 O O . LEU A 1 78 ? 3.040 7.520 -8.247 1.00 98.06 78 LEU A O 1
ATOM 610 N N . TRP A 1 79 ? 4.237 7.741 -10.119 1.00 97.81 79 TRP A N 1
ATOM 611 C CA . TRP A 1 79 ? 3.683 9.063 -10.417 1.00 97.81 79 TRP A CA 1
ATOM 612 C C . TRP A 1 79 ? 2.178 9.007 -10.721 1.00 97.81 79 TRP A C 1
ATOM 614 O O . TRP A 1 79 ? 1.427 9.867 -10.267 1.00 97.81 79 TRP A O 1
ATOM 624 N N . ARG A 1 80 ? 1.712 7.987 -11.448 1.00 98.19 80 ARG A N 1
ATOM 625 C CA . ARG A 1 80 ? 0.284 7.760 -11.708 1.00 98.19 80 ARG A CA 1
ATOM 626 C C . ARG A 1 80 ? -0.491 7.472 -10.422 1.00 98.19 80 ARG A C 1
ATOM 628 O O . ARG A 1 80 ? -1.548 8.062 -10.225 1.00 98.19 80 ARG A O 1
ATOM 635 N N . GLU A 1 81 ? 0.069 6.675 -9.511 1.00 97.12 81 GLU A N 1
ATOM 636 C CA . GLU A 1 81 ? -0.495 6.437 -8.174 1.00 97.12 81 GLU A CA 1
ATOM 637 C C . GLU A 1 81 ? -0.703 7.740 -7.392 1.00 97.12 81 GLU A C 1
ATOM 639 O O . GLU A 1 81 ? -1.791 7.966 -6.866 1.00 97.12 81 GLU A O 1
ATOM 644 N N . MET A 1 82 ? 0.289 8.635 -7.377 1.00 95.94 82 MET A N 1
ATOM 645 C CA . MET A 1 82 ? 0.173 9.946 -6.718 1.00 95.94 82 MET A CA 1
ATOM 646 C C . MET A 1 82 ? -0.937 10.831 -7.304 1.00 95.94 82 MET A C 1
ATOM 648 O O . MET A 1 82 ? -1.437 11.722 -6.624 1.00 95.94 82 MET A O 1
ATOM 652 N N . ASN A 1 83 ? -1.326 10.591 -8.558 1.00 96.19 83 ASN A N 1
ATOM 653 C CA . ASN A 1 83 ? -2.419 11.285 -9.240 1.00 96.19 83 ASN A CA 1
AT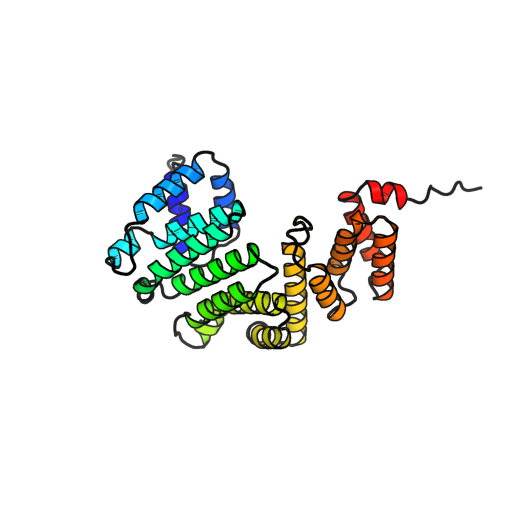OM 654 C C . ASN A 1 83 ? -3.729 10.473 -9.240 1.00 96.19 83 ASN A C 1
ATOM 656 O O . ASN A 1 83 ? -4.645 10.804 -9.991 1.00 96.19 83 ASN A O 1
ATOM 660 N N . ALA A 1 84 ? -3.812 9.411 -8.430 1.00 95.38 84 ALA A N 1
ATOM 661 C CA . ALA A 1 84 ? -4.938 8.477 -8.359 1.00 95.38 84 ALA A CA 1
ATOM 662 C C . ALA A 1 84 ? -5.298 7.781 -9.696 1.00 95.38 84 ALA A C 1
ATOM 664 O O . ALA A 1 84 ? -6.376 7.201 -9.826 1.00 95.38 84 ALA A O 1
ATOM 665 N N . ASP A 1 85 ? -4.388 7.768 -10.679 1.00 97.69 85 ASP A N 1
ATOM 666 C CA . ASP A 1 85 ? -4.503 6.972 -11.911 1.00 97.69 85 ASP A CA 1
ATOM 667 C C . ASP A 1 85 ? -4.034 5.533 -11.645 1.00 97.69 85 ASP A C 1
ATOM 669 O O . ASP A 1 85 ? -2.974 5.080 -12.087 1.00 97.69 85 ASP A O 1
ATOM 673 N N . TYR A 1 86 ? -4.817 4.807 -10.849 1.00 97.81 86 TYR A N 1
ATOM 674 C CA . TYR A 1 86 ? -4.473 3.447 -10.439 1.00 97.81 86 TYR A CA 1
ATOM 675 C C . TYR A 1 86 ? -4.507 2.450 -11.600 1.00 97.81 86 TYR A C 1
ATOM 677 O O . TYR A 1 86 ? -3.695 1.527 -11.633 1.00 97.81 86 TYR A O 1
ATOM 685 N N . GLU A 1 87 ? -5.400 2.633 -12.576 1.00 98.06 87 GLU A N 1
ATOM 686 C CA . GLU A 1 87 ? -5.461 1.771 -13.760 1.00 98.06 87 GLU A CA 1
ATOM 687 C C . GLU A 1 87 ? -4.181 1.905 -14.593 1.00 98.06 87 GLU A C 1
ATOM 689 O O . GLU A 1 87 ? -3.517 0.900 -14.865 1.00 98.06 87 GLU A O 1
ATOM 694 N N . GLY A 1 88 ? -3.762 3.136 -14.898 1.00 98.44 88 GLY A N 1
ATOM 695 C CA . GLY A 1 88 ? -2.505 3.375 -15.592 1.00 98.44 88 GLY A CA 1
ATOM 696 C C . GLY A 1 88 ? -1.284 2.913 -14.786 1.00 98.44 88 GLY A C 1
ATOM 697 O O . GLY A 1 88 ? -0.314 2.417 -15.367 1.00 98.44 88 GLY A O 1
ATOM 698 N N . ALA A 1 89 ? -1.308 3.038 -13.456 1.00 98.75 89 ALA A N 1
ATOM 699 C CA . ALA A 1 89 ? -0.234 2.531 -12.601 1.00 98.75 89 ALA A CA 1
ATOM 700 C C . ALA A 1 89 ? -0.119 0.997 -12.664 1.00 98.75 89 ALA A C 1
ATOM 702 O O . ALA A 1 89 ? 0.987 0.457 -12.765 1.00 98.75 89 ALA A O 1
ATOM 703 N N . VAL A 1 90 ? -1.251 0.283 -12.683 1.00 98.69 90 VAL A N 1
ATOM 704 C CA . VAL A 1 90 ? -1.290 -1.175 -12.871 1.00 98.69 90 VAL A CA 1
ATOM 705 C C . VAL A 1 90 ? -0.713 -1.580 -14.226 1.00 98.69 90 VAL A C 1
ATOM 707 O O . VAL A 1 90 ? 0.042 -2.552 -14.289 1.00 98.69 90 VAL A O 1
ATOM 710 N N . GLU A 1 91 ? -1.055 -0.871 -15.304 1.00 98.62 91 GLU A N 1
ATOM 711 C CA . GLU A 1 91 ? -0.523 -1.146 -16.646 1.00 98.62 91 GLU A CA 1
ATOM 712 C C . GLU A 1 91 ? 0.998 -0.979 -16.706 1.00 98.62 91 GLU A C 1
ATOM 714 O O . GLU A 1 91 ? 1.704 -1.848 -17.221 1.00 98.62 91 GLU A O 1
ATOM 719 N N . ASP A 1 92 ? 1.515 0.107 -16.134 1.00 98.81 92 ASP A N 1
ATOM 720 C CA . ASP A 1 92 ? 2.949 0.391 -16.127 1.00 98.81 92 ASP A CA 1
ATOM 721 C C . ASP A 1 92 ? 3.736 -0.605 -15.272 1.00 98.81 92 ASP A C 1
ATOM 723 O O . ASP A 1 92 ? 4.778 -1.107 -15.700 1.00 98.81 92 ASP A O 1
ATOM 727 N N . ALA A 1 93 ? 3.227 -0.960 -14.090 1.00 98.69 93 ALA A N 1
ATOM 728 C CA . ALA A 1 93 ? 3.842 -1.988 -13.255 1.00 98.69 93 ALA A CA 1
ATOM 729 C C . ALA A 1 93 ? 3.833 -3.366 -13.946 1.00 98.69 93 ALA A C 1
ATOM 731 O O . ALA A 1 93 ? 4.817 -4.108 -13.871 1.00 98.69 93 ALA A O 1
ATOM 732 N N . ALA A 1 94 ? 2.763 -3.693 -14.683 1.00 98.69 94 ALA A N 1
ATOM 733 C CA . ALA A 1 94 ? 2.688 -4.916 -15.482 1.00 98.69 94 ALA A CA 1
ATOM 734 C C . ALA A 1 94 ? 3.748 -4.943 -16.592 1.00 98.69 94 ALA A C 1
ATOM 736 O O . ALA A 1 94 ? 4.387 -5.974 -16.824 1.00 98.69 94 ALA A O 1
ATOM 737 N N . GLU A 1 95 ? 3.939 -3.814 -17.274 1.00 98.75 95 GLU A N 1
ATOM 738 C CA . GLU A 1 95 ? 4.929 -3.675 -18.336 1.00 98.75 95 GLU A CA 1
ATOM 739 C C . GLU A 1 95 ? 6.358 -3.775 -17.786 1.00 98.75 95 GLU A C 1
ATOM 741 O O . GLU A 1 95 ? 7.186 -4.510 -18.331 1.00 98.75 95 GLU A O 1
ATOM 746 N N . ALA A 1 96 ? 6.632 -3.155 -16.636 1.00 98.69 96 ALA A N 1
ATOM 747 C CA . ALA A 1 96 ? 7.897 -3.334 -15.933 1.00 98.69 96 ALA A CA 1
ATOM 748 C C . ALA A 1 96 ? 8.147 -4.805 -15.560 1.00 98.69 96 ALA A C 1
ATOM 750 O O . ALA A 1 96 ? 9.210 -5.351 -15.866 1.00 98.69 96 ALA A O 1
ATOM 751 N N . ALA A 1 97 ? 7.158 -5.484 -14.966 1.00 98.44 97 ALA A N 1
ATOM 752 C CA . ALA A 1 97 ? 7.248 -6.908 -14.638 1.00 98.44 97 ALA A CA 1
ATOM 753 C C . ALA A 1 97 ? 7.533 -7.762 -15.889 1.00 98.44 97 ALA A C 1
ATOM 755 O O . ALA A 1 97 ? 8.350 -8.687 -15.856 1.00 98.44 97 ALA A O 1
ATOM 756 N N . ARG A 1 98 ? 6.908 -7.438 -17.027 1.00 98.50 98 ARG A N 1
ATOM 757 C CA . ARG A 1 98 ? 7.151 -8.109 -18.312 1.00 98.50 98 ARG A CA 1
ATOM 758 C C . ARG A 1 98 ? 8.615 -7.985 -18.744 1.00 98.50 98 ARG A C 1
ATOM 760 O O . ARG A 1 98 ? 9.214 -8.998 -19.111 1.00 98.50 98 ARG A O 1
ATOM 767 N N . LEU A 1 99 ? 9.189 -6.784 -18.661 1.00 98.50 99 LEU A N 1
ATOM 768 C CA . LEU A 1 99 ? 10.573 -6.500 -19.054 1.00 98.50 99 LEU A CA 1
ATOM 769 C C . LEU A 1 99 ? 11.616 -7.029 -18.053 1.00 98.50 99 LEU A C 1
ATOM 771 O O . LEU A 1 99 ? 12.723 -7.374 -18.461 1.00 98.50 99 LEU A O 1
ATOM 775 N N . TYR A 1 100 ? 11.272 -7.190 -16.770 1.00 98.25 100 TYR A N 1
ATOM 776 C CA . TYR A 1 100 ? 12.167 -7.808 -15.781 1.00 98.25 100 TYR A CA 1
ATOM 777 C C . TYR A 1 100 ? 12.332 -9.320 -15.936 1.00 98.25 100 TYR A C 1
ATOM 779 O O . TYR A 1 100 ? 13.329 -9.880 -15.475 1.00 98.25 100 TYR A O 1
ATOM 787 N N . ARG A 1 101 ? 11.394 -10.013 -16.592 1.00 97.06 101 ARG A N 1
ATOM 788 C CA . ARG A 1 101 ? 11.454 -11.474 -16.760 1.00 97.06 101 ARG A CA 1
ATOM 789 C C . ARG A 1 101 ? 12.782 -11.982 -17.356 1.00 97.06 101 ARG A C 1
ATOM 791 O O . ARG A 1 101 ? 13.367 -12.877 -16.745 1.00 97.06 101 ARG A O 1
ATOM 798 N N . PRO A 1 102 ? 13.300 -11.455 -18.485 1.00 97.06 102 PRO A N 1
ATOM 799 C CA . PRO A 1 102 ? 14.616 -11.854 -19.000 1.00 97.06 102 PRO A CA 1
ATOM 800 C C . PRO A 1 102 ? 15.788 -11.404 -18.109 1.00 97.06 102 PRO A C 1
ATOM 802 O O . PRO A 1 102 ? 16.871 -11.979 -18.191 1.00 97.06 102 PRO A O 1
ATOM 805 N N . MET A 1 103 ? 15.587 -10.413 -17.233 1.00 96.62 103 MET A N 1
ATOM 806 C CA . MET A 1 103 ? 16.626 -9.848 -16.362 1.00 96.62 103 MET A CA 1
ATOM 807 C C . MET A 1 103 ? 16.854 -10.636 -15.065 1.00 96.62 103 MET A C 1
ATOM 809 O O . MET A 1 103 ? 17.833 -10.368 -14.363 1.00 96.62 103 MET A O 1
ATOM 813 N N . ARG A 1 104 ? 16.017 -11.641 -14.762 1.00 94.00 104 ARG A N 1
ATOM 814 C CA . ARG A 1 104 ? 16.105 -12.467 -13.540 1.00 94.00 104 ARG A CA 1
ATOM 815 C C . ARG A 1 104 ? 17.510 -12.991 -13.206 1.00 94.00 104 ARG A C 1
ATOM 817 O O . ARG A 1 104 ? 17.860 -12.951 -12.030 1.00 94.00 104 ARG A O 1
ATOM 824 N N . PRO A 1 105 ? 18.353 -13.439 -14.163 1.00 93.06 105 PRO A N 1
ATOM 825 C CA . PRO A 1 105 ? 19.701 -13.908 -13.833 1.00 93.06 105 PRO A CA 1
ATOM 826 C C . PRO A 1 105 ? 20.609 -12.838 -13.207 1.00 93.06 105 PRO A C 1
ATOM 828 O O . PRO A 1 105 ? 21.583 -13.181 -12.543 1.00 93.06 105 PRO A O 1
ATOM 831 N N . ARG A 1 106 ? 20.327 -11.549 -13.444 1.00 93.56 106 ARG A N 1
ATOM 832 C CA . ARG A 1 106 ? 21.093 -10.410 -12.911 1.00 93.56 106 ARG A CA 1
ATOM 833 C C . ARG A 1 106 ? 20.382 -9.724 -11.748 1.00 93.56 106 ARG A C 1
ATOM 835 O O . ARG A 1 106 ? 21.044 -9.299 -10.810 1.00 93.56 106 ARG A O 1
ATOM 842 N N . PHE A 1 107 ? 19.056 -9.643 -11.818 1.00 94.75 107 PHE A N 1
ATOM 843 C CA . PHE A 1 107 ? 18.205 -8.959 -10.850 1.00 94.75 107 PHE A CA 1
ATOM 844 C C . PHE A 1 107 ? 17.062 -9.889 -10.425 1.00 94.75 107 PHE A C 1
ATOM 846 O O . PHE A 1 107 ? 15.950 -9.787 -10.946 1.00 94.75 107 PHE A O 1
ATOM 853 N N . PRO A 1 108 ? 17.336 -10.842 -9.521 1.00 93.19 108 PRO A N 1
ATOM 854 C CA . PRO A 1 108 ? 16.423 -11.949 -9.246 1.00 93.19 108 PRO A CA 1
ATOM 855 C C . PRO A 1 108 ? 15.086 -11.532 -8.616 1.00 93.19 108 PRO A C 1
ATOM 857 O O . PRO A 1 108 ? 14.106 -12.252 -8.779 1.00 93.19 108 PRO A O 1
ATOM 860 N N . GLU A 1 109 ? 15.030 -10.383 -7.938 1.00 94.81 109 GLU A N 1
ATOM 861 C CA . GLU A 1 109 ? 13.857 -9.939 -7.169 1.00 94.81 109 GLU A CA 1
ATOM 862 C C . GLU A 1 109 ? 12.981 -8.907 -7.896 1.00 94.81 109 GLU A C 1
ATOM 864 O O . GLU A 1 109 ? 11.808 -8.765 -7.562 1.00 94.81 109 GLU A O 1
ATOM 869 N N . LEU A 1 110 ? 13.502 -8.195 -8.905 1.00 96.69 110 LEU A N 1
ATOM 870 C CA . LEU A 1 110 ? 12.802 -7.035 -9.484 1.00 96.69 110 LEU A CA 1
ATOM 871 C C . LEU A 1 110 ? 11.479 -7.395 -10.177 1.00 96.69 110 LEU A C 1
ATOM 873 O O . LEU A 1 110 ? 10.556 -6.582 -10.194 1.00 96.69 110 LEU A O 1
ATOM 877 N N . LEU A 1 111 ? 11.354 -8.623 -10.690 1.00 97.62 111 LEU A N 1
ATOM 878 C CA . LEU A 1 111 ? 10.075 -9.140 -11.183 1.00 97.62 111 LEU A CA 1
ATOM 879 C C . LEU A 1 111 ? 9.030 -9.204 -10.058 1.00 97.62 111 LEU A C 1
ATOM 881 O O . LEU A 1 111 ? 7.927 -8.687 -10.221 1.00 97.62 111 LEU A O 1
ATOM 885 N N . SER A 1 112 ? 9.375 -9.822 -8.928 1.00 97.81 112 SER A N 1
ATOM 886 C CA . SER A 1 112 ? 8.487 -9.927 -7.769 1.00 97.81 112 SER A CA 1
ATOM 887 C C . SER A 1 112 ? 8.132 -8.548 -7.217 1.00 97.81 112 SER A C 1
ATOM 889 O O . SER A 1 112 ? 6.962 -8.296 -6.936 1.00 97.81 112 SER A O 1
ATOM 891 N N . VAL A 1 113 ? 9.101 -7.628 -7.144 1.00 97.81 113 VAL A N 1
ATOM 892 C CA . VAL A 1 113 ? 8.861 -6.242 -6.709 1.00 97.81 113 VAL A CA 1
ATOM 893 C C . VAL A 1 113 ? 7.835 -5.549 -7.613 1.00 97.81 113 VAL A C 1
ATOM 895 O O . VAL A 1 113 ? 6.848 -5.011 -7.120 1.00 97.81 113 VAL A O 1
ATOM 898 N N . ALA A 1 114 ? 7.999 -5.610 -8.936 1.00 98.25 114 ALA A N 1
ATOM 899 C CA . ALA A 1 114 ? 7.039 -4.996 -9.857 1.00 98.25 114 ALA A CA 1
ATOM 900 C C . ALA A 1 114 ? 5.629 -5.614 -9.740 1.00 98.25 114 ALA A C 1
ATOM 902 O O . ALA A 1 114 ? 4.631 -4.905 -9.842 1.00 98.25 114 ALA A O 1
ATOM 903 N N . LEU A 1 115 ? 5.530 -6.925 -9.488 1.00 98.50 115 LEU A N 1
ATOM 904 C CA . LEU A 1 115 ? 4.245 -7.605 -9.290 1.00 98.50 115 LEU A CA 1
ATOM 905 C C . LEU A 1 115 ? 3.553 -7.207 -7.978 1.00 98.50 115 LEU A C 1
ATOM 907 O O . LEU A 1 115 ? 2.328 -7.090 -7.960 1.00 98.50 115 LEU A O 1
ATOM 911 N N . VAL A 1 116 ? 4.298 -6.993 -6.888 1.00 98.19 116 VAL A N 1
ATOM 912 C CA . VAL A 1 116 ? 3.691 -6.550 -5.622 1.00 98.19 116 VAL A CA 1
ATOM 913 C C . VAL A 1 116 ? 3.270 -5.079 -5.681 1.00 98.19 116 VAL A C 1
ATOM 915 O O . VAL A 1 116 ? 2.215 -4.731 -5.161 1.00 98.19 116 VAL A O 1
ATOM 918 N N . GLU A 1 117 ? 4.016 -4.230 -6.393 1.00 98.19 117 GLU A N 1
ATOM 919 C CA . GLU A 1 117 ? 3.577 -2.865 -6.714 1.00 98.19 117 GLU A CA 1
ATOM 920 C C . GLU A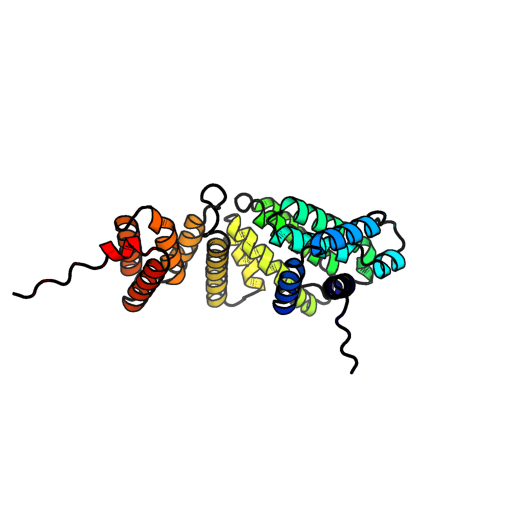 1 117 ? 2.293 -2.883 -7.551 1.00 98.19 117 GLU A C 1
ATOM 922 O O . GLU A 1 117 ? 1.330 -2.192 -7.228 1.00 98.19 117 GLU A O 1
ATOM 927 N N . GLN A 1 118 ? 2.233 -3.740 -8.577 1.00 98.62 118 GLN A N 1
ATOM 928 C CA . GLN A 1 118 ? 1.028 -3.934 -9.382 1.00 98.62 118 GLN A CA 1
ATOM 929 C C . GLN A 1 118 ? -0.176 -4.359 -8.524 1.00 98.62 118 GLN A C 1
ATOM 931 O O . GLN A 1 118 ? -1.292 -3.897 -8.766 1.00 98.62 118 GLN A O 1
ATOM 936 N N . ALA A 1 119 ? 0.039 -5.228 -7.530 1.00 98.69 119 ALA A N 1
ATOM 937 C CA . ALA A 1 119 ? -0.993 -5.636 -6.582 1.00 98.69 119 ALA A CA 1
ATOM 938 C C . ALA A 1 119 ? -1.497 -4.454 -5.742 1.00 98.69 119 ALA A C 1
ATOM 940 O O . ALA A 1 119 ? -2.709 -4.297 -5.595 1.00 98.69 119 ALA A O 1
ATOM 941 N N . GLU A 1 120 ? -0.597 -3.597 -5.251 1.00 98.19 120 GLU A N 1
ATOM 942 C CA . GLU A 1 120 ? -0.977 -2.407 -4.484 1.00 98.19 120 GLU A CA 1
ATOM 943 C C . GLU A 1 120 ? -1.789 -1.431 -5.328 1.00 98.19 120 GLU A C 1
ATOM 945 O O . GLU A 1 120 ? -2.856 -1.005 -4.892 1.00 98.19 120 GLU A O 1
ATOM 950 N N . TYR A 1 121 ? -1.354 -1.125 -6.552 1.00 98.50 121 TYR A N 1
ATOM 951 C CA . TYR A 1 121 ? -2.115 -0.240 -7.437 1.00 98.50 121 TYR A CA 1
ATOM 952 C C . TYR A 1 121 ? -3.489 -0.827 -7.777 1.00 98.50 121 TYR A C 1
ATOM 954 O O . TYR A 1 121 ? -4.486 -0.110 -7.755 1.00 98.50 121 TYR A O 1
ATOM 962 N N . ALA A 1 122 ? -3.570 -2.140 -8.016 1.00 98.38 122 ALA A N 1
ATOM 963 C CA . ALA A 1 122 ? -4.844 -2.810 -8.262 1.00 98.38 122 ALA A CA 1
ATOM 964 C C . ALA A 1 122 ? -5.775 -2.727 -7.044 1.00 98.38 122 ALA A C 1
ATOM 966 O O . ALA A 1 122 ? -6.968 -2.486 -7.210 1.00 98.38 122 ALA A O 1
ATO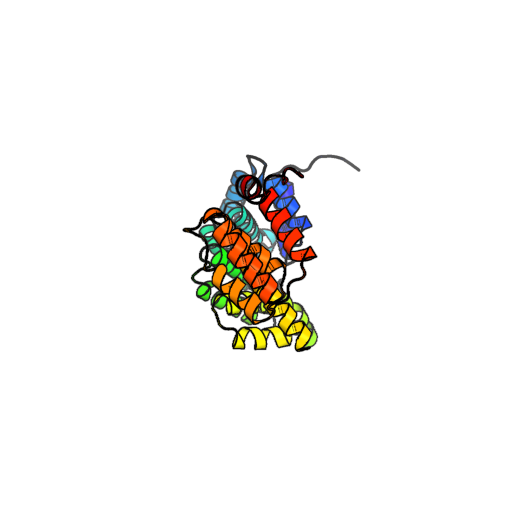M 967 N N . PHE A 1 123 ? -5.236 -2.889 -5.832 1.00 98.19 123 PHE A N 1
ATOM 968 C CA . PHE A 1 123 ? -6.012 -2.774 -4.600 1.00 98.19 123 PHE A CA 1
ATOM 969 C C . PHE A 1 123 ? -6.495 -1.346 -4.352 1.00 98.19 123 PHE A C 1
ATOM 971 O O . PHE A 1 123 ? -7.641 -1.143 -3.972 1.00 98.19 123 PHE A O 1
ATOM 978 N N . ARG A 1 124 ? -5.642 -0.346 -4.584 1.00 97.06 124 ARG A N 1
ATOM 979 C CA . ARG A 1 124 ? -6.005 1.066 -4.425 1.00 97.06 124 ARG A CA 1
ATOM 980 C C . ARG A 1 124 ? -7.060 1.520 -5.432 1.00 97.06 124 ARG A C 1
ATOM 982 O O . ARG A 1 124 ? -7.915 2.319 -5.074 1.00 97.06 124 ARG A O 1
ATOM 989 N N . GLY A 1 125 ? -7.018 0.990 -6.655 1.00 96.38 125 GLY A N 1
ATOM 990 C CA . GLY A 1 125 ? -7.995 1.303 -7.699 1.00 96.38 125 GLY A CA 1
ATOM 991 C C . GLY A 1 125 ? -9.373 0.669 -7.495 1.00 96.38 125 GLY A C 1
ATOM 992 O O . GLY A 1 125 ? -10.366 1.243 -7.932 1.00 96.38 125 GLY A O 1
ATOM 993 N N . ASP A 1 126 ? -9.454 -0.495 -6.843 1.00 96.12 126 ASP A N 1
ATOM 994 C CA . ASP A 1 126 ? -10.724 -1.166 -6.527 1.00 96.12 126 ASP A CA 1
ATOM 995 C C . ASP A 1 126 ? -10.642 -1.912 -5.179 1.00 96.12 126 ASP A C 1
ATOM 997 O O . ASP A 1 126 ? -10.563 -3.146 -5.135 1.00 96.12 126 ASP A O 1
ATOM 1001 N N . PRO A 1 127 ? -10.662 -1.187 -4.042 1.00 95.50 127 PRO A N 1
ATOM 1002 C CA . PRO A 1 127 ? -10.480 -1.796 -2.723 1.00 95.50 127 PRO A CA 1
ATOM 1003 C C . PRO A 1 127 ? -11.659 -2.674 -2.290 1.00 95.50 127 PRO A C 1
ATOM 1005 O O . PRO A 1 127 ? -11.534 -3.448 -1.343 1.00 95.50 127 PRO A O 1
ATOM 1008 N N . ARG A 1 128 ? -12.800 -2.583 -2.988 1.00 95.25 128 ARG A N 1
ATOM 1009 C CA . ARG A 1 128 ? -13.984 -3.428 -2.772 1.00 95.25 128 ARG A CA 1
ATOM 1010 C C . ARG A 1 128 ? -13.855 -4.804 -3.430 1.00 95.25 128 ARG A C 1
ATOM 1012 O O . ARG A 1 128 ? -14.665 -5.679 -3.138 1.00 95.25 128 ARG A O 1
ATOM 1019 N N . ARG A 1 129 ? -12.877 -4.992 -4.324 1.00 95.31 129 ARG A N 1
ATOM 1020 C CA . ARG A 1 129 ? -12.600 -6.256 -5.026 1.00 95.31 129 ARG A CA 1
ATOM 1021 C C . ARG A 1 129 ? -11.125 -6.649 -4.888 1.00 95.31 129 ARG A C 1
ATOM 1023 O O . ARG A 1 129 ? -10.361 -6.609 -5.860 1.00 95.31 129 ARG A O 1
ATOM 1030 N N . PRO A 1 130 ? -10.690 -7.031 -3.674 1.00 97.19 130 PRO A N 1
ATOM 1031 C CA . PRO A 1 130 ? -9.289 -7.329 -3.376 1.00 97.19 130 PRO A CA 1
ATOM 1032 C C . PRO A 1 130 ? -8.747 -8.582 -4.084 1.00 97.19 130 PRO A C 1
ATOM 1034 O O . PRO A 1 130 ? -7.545 -8.842 -4.028 1.00 97.19 130 PRO A O 1
ATOM 1037 N N . GLU A 1 131 ? -9.584 -9.376 -4.760 1.00 97.69 131 GLU A N 1
ATOM 1038 C CA . GLU A 1 131 ? -9.205 -10.659 -5.360 1.00 97.69 131 GLU A CA 1
ATOM 1039 C C . GLU A 1 131 ? -8.090 -10.511 -6.395 1.00 97.69 131 GLU A C 1
ATOM 1041 O O . GLU A 1 131 ? -7.162 -11.322 -6.425 1.00 97.69 131 GLU A O 1
ATOM 1046 N N . ARG A 1 132 ? -8.146 -9.451 -7.212 1.00 97.69 132 ARG A N 1
ATOM 1047 C CA . ARG A 1 132 ? -7.118 -9.176 -8.223 1.00 97.69 132 ARG A CA 1
ATOM 1048 C C . ARG A 1 132 ? -5.770 -8.861 -7.574 1.00 97.69 132 ARG A C 1
ATOM 1050 O O . ARG A 1 132 ? -4.745 -9.376 -8.014 1.00 97.69 132 ARG A O 1
ATOM 1057 N N . ALA A 1 133 ? -5.765 -8.036 -6.528 1.00 98.38 133 ALA A N 1
ATOM 1058 C CA . ALA A 1 133 ? -4.551 -7.713 -5.783 1.00 98.38 133 ALA A CA 1
ATOM 1059 C C . ALA A 1 133 ? -3.976 -8.954 -5.091 1.00 98.38 133 ALA A C 1
ATOM 1061 O O . ALA A 1 133 ? -2.773 -9.203 -5.150 1.00 98.38 133 ALA A O 1
ATOM 1062 N N . LEU A 1 134 ? -4.840 -9.790 -4.511 1.00 98.25 134 LEU A N 1
ATOM 1063 C CA . LEU A 1 134 ? -4.439 -11.045 -3.887 1.00 98.25 134 LEU A CA 1
ATOM 1064 C C . LEU A 1 134 ? -3.807 -12.025 -4.890 1.00 98.25 134 LEU A C 1
ATOM 1066 O O . LEU A 1 134 ? -2.792 -12.646 -4.575 1.00 98.25 134 LEU A O 1
ATOM 1070 N N . GLU A 1 135 ? -4.372 -12.167 -6.093 1.00 98.31 135 GLU A N 1
ATOM 1071 C CA . GLU A 1 135 ? -3.789 -12.993 -7.160 1.00 98.31 135 GLU A CA 1
ATOM 1072 C C . GLU A 1 135 ? -2.392 -12.492 -7.556 1.00 98.31 135 GLU A C 1
ATOM 1074 O O . GLU A 1 135 ? -1.439 -13.274 -7.612 1.00 98.31 135 GLU A O 1
ATOM 1079 N N . LEU A 1 136 ? -2.252 -11.181 -7.767 1.00 98.44 136 LEU A N 1
ATOM 1080 C CA . LEU A 1 136 ? -0.978 -10.551 -8.116 1.00 98.44 136 LEU A CA 1
ATOM 1081 C C . LEU A 1 136 ? 0.068 -10.712 -7.005 1.00 98.44 136 LEU A C 1
ATOM 1083 O O . LEU A 1 136 ? 1.212 -11.056 -7.296 1.00 98.44 136 LEU A O 1
ATOM 1087 N N . ALA A 1 137 ? -0.320 -10.546 -5.740 1.00 98.31 137 ALA A N 1
ATOM 1088 C CA . ALA A 1 137 ? 0.573 -10.726 -4.598 1.00 98.31 137 ALA A CA 1
ATOM 1089 C C . ALA A 1 137 ? 1.031 -12.184 -4.433 1.00 98.31 137 ALA A C 1
ATOM 1091 O O . ALA A 1 137 ? 2.199 -12.430 -4.128 1.00 98.31 137 ALA A O 1
ATOM 1092 N N . ARG A 1 138 ? 0.151 -13.164 -4.688 1.00 98.38 138 ARG A N 1
ATOM 1093 C CA . ARG A 1 138 ? 0.528 -14.591 -4.703 1.00 98.38 138 ARG A CA 1
ATOM 1094 C C . ARG A 1 138 ? 1.542 -14.869 -5.800 1.00 98.38 138 ARG A C 1
ATOM 1096 O O . ARG A 1 138 ? 2.583 -15.454 -5.535 1.00 98.38 138 ARG A O 1
ATOM 1103 N N . ARG A 1 139 ? 1.290 -14.352 -7.001 1.00 98.06 139 ARG A N 1
ATOM 1104 C CA . ARG A 1 139 ? 2.231 -14.468 -8.114 1.00 98.06 139 ARG A CA 1
ATOM 1105 C C . ARG A 1 139 ? 3.573 -13.792 -7.814 1.00 98.06 139 ARG A C 1
ATOM 1107 O O . ARG A 1 139 ? 4.609 -14.340 -8.165 1.00 98.06 139 ARG A O 1
ATOM 1114 N N . ALA A 1 140 ? 3.572 -12.627 -7.164 1.00 97.88 140 ALA A N 1
ATOM 1115 C CA . ALA A 1 140 ? 4.797 -11.948 -6.741 1.00 97.88 140 ALA A CA 1
ATOM 1116 C C . ALA A 1 140 ? 5.633 -12.827 -5.798 1.00 97.88 140 ALA A C 1
ATOM 1118 O O . ALA A 1 140 ? 6.846 -12.947 -5.982 1.00 97.88 140 ALA A O 1
ATOM 1119 N N . PHE A 1 141 ? 4.971 -13.472 -4.832 1.00 96.62 141 PHE A N 1
ATOM 1120 C CA . PHE A 1 141 ? 5.588 -14.420 -3.907 1.00 96.62 141 PHE A CA 1
ATOM 1121 C C . PHE A 1 141 ? 6.121 -15.671 -4.624 1.00 96.62 141 PHE A C 1
ATOM 1123 O O . PHE A 1 141 ? 7.255 -16.073 -4.379 1.00 96.62 141 PHE A O 1
ATOM 1130 N N . ASP A 1 142 ? 5.351 -16.252 -5.548 1.00 96.12 142 ASP A N 1
ATOM 1131 C CA . ASP A 1 142 ? 5.751 -17.445 -6.310 1.00 96.12 142 ASP A CA 1
ATOM 1132 C C . ASP A 1 142 ? 6.947 -17.185 -7.246 1.00 96.12 142 ASP A C 1
ATOM 1134 O O . ASP A 1 142 ? 7.705 -18.099 -7.572 1.00 96.12 142 ASP A O 1
ATOM 1138 N N . GLU A 1 143 ? 7.137 -15.935 -7.679 1.00 96.00 143 GLU A N 1
ATOM 1139 C CA . GLU A 1 143 ? 8.255 -15.529 -8.539 1.00 96.00 143 GLU A CA 1
ATOM 1140 C C . GLU A 1 143 ? 9.550 -15.218 -7.770 1.00 96.00 143 GLU A C 1
ATOM 1142 O O . GLU A 1 143 ? 10.590 -14.985 -8.405 1.00 96.00 143 GLU A O 1
ATOM 1147 N N . LEU A 1 144 ? 9.514 -15.255 -6.429 1.00 94.44 144 LEU A N 1
ATOM 1148 C CA . LEU A 1 144 ? 10.695 -15.044 -5.595 1.00 94.44 144 LEU A CA 1
ATOM 1149 C C . LEU A 1 144 ? 11.826 -16.008 -5.977 1.00 94.44 144 LEU A C 1
ATOM 1151 O O . LEU A 1 144 ? 11.587 -17.179 -6.292 1.00 94.44 144 LEU A O 1
ATOM 1155 N N . PRO A 1 145 ? 13.088 -15.549 -5.951 1.00 89.69 145 PRO A N 1
ATOM 1156 C CA . PRO A 1 145 ? 14.199 -16.404 -6.317 1.00 89.69 145 PRO A CA 1
ATOM 1157 C C . PRO A 1 145 ? 14.369 -17.557 -5.328 1.00 89.69 145 PRO A C 1
ATOM 1159 O O . PRO A 1 145 ? 14.339 -17.378 -4.110 1.00 89.69 145 PRO A O 1
ATOM 1162 N N . GLY A 1 146 ? 14.641 -18.746 -5.867 1.00 85.12 146 GLY A N 1
ATOM 1163 C CA . GLY A 1 146 ? 15.079 -19.884 -5.069 1.00 85.12 146 GLY A CA 1
ATOM 1164 C C . GLY A 1 146 ? 16.456 -19.607 -4.465 1.00 85.12 146 GLY A C 1
ATOM 1165 O O . GLY A 1 146 ? 17.473 -19.724 -5.147 1.00 85.12 146 GLY A O 1
ATOM 1166 N N . VAL A 1 147 ? 16.488 -19.231 -3.190 1.00 82.88 147 VAL A N 1
ATOM 1167 C CA . VAL A 1 147 ? 17.710 -18.993 -2.407 1.00 82.88 147 VAL A CA 1
ATOM 1168 C C . VAL A 1 147 ? 17.784 -19.960 -1.221 1.00 82.88 147 VAL A C 1
ATOM 1170 O O . VAL A 1 147 ? 16.892 -20.781 -1.010 1.00 82.88 147 VAL A O 1
ATOM 1173 N N . GLN A 1 148 ? 18.868 -19.897 -0.441 1.00 77.19 148 GLN A N 1
ATOM 1174 C CA . GLN A 1 148 ? 18.970 -20.668 0.803 1.00 77.19 148 GLN A CA 1
ATOM 1175 C C . GLN A 1 148 ? 17.786 -20.336 1.730 1.00 77.19 148 GLN A C 1
ATOM 1177 O O . GLN A 1 148 ? 17.446 -19.154 1.823 1.00 77.19 148 GLN A O 1
ATOM 1182 N N . PRO A 1 149 ? 17.196 -21.318 2.442 1.00 79.88 149 PRO A N 1
ATOM 1183 C CA . PRO A 1 149 ? 15.974 -21.113 3.223 1.00 79.88 149 PRO A CA 1
ATOM 1184 C C . PRO A 1 149 ? 16.008 -19.891 4.150 1.00 79.88 149 PRO A C 1
ATOM 1186 O O . PRO A 1 149 ? 15.057 -19.122 4.180 1.00 79.88 149 PRO A O 1
ATOM 1189 N N . GLN A 1 150 ? 17.136 -19.646 4.824 1.00 76.56 150 GLN A N 1
ATOM 1190 C CA . GLN A 1 150 ? 17.291 -18.508 5.738 1.00 76.56 150 GLN A CA 1
ATOM 1191 C C . GLN A 1 150 ? 17.153 -17.157 5.022 1.00 76.56 150 GLN A C 1
ATOM 1193 O O . GLN A 1 150 ? 16.491 -16.257 5.520 1.00 76.56 150 GLN A O 1
ATOM 1198 N N . ARG A 1 151 ? 17.739 -17.026 3.826 1.00 85.75 151 ARG A N 1
ATOM 1199 C CA . ARG A 1 151 ? 17.616 -15.806 3.013 1.00 85.75 151 ARG A CA 1
ATOM 1200 C C . ARG A 1 151 ? 16.243 -15.681 2.369 1.00 85.75 151 ARG A C 1
ATOM 1202 O O . ARG A 1 151 ? 15.792 -14.572 2.117 1.00 85.75 151 ARG A O 1
ATOM 1209 N N . PHE A 1 152 ? 15.595 -16.809 2.082 1.00 89.75 152 PHE A N 1
ATOM 1210 C CA . PHE A 1 152 ? 14.254 -16.800 1.515 1.00 89.75 152 PHE A CA 1
ATOM 1211 C C . PHE A 1 152 ? 13.269 -16.170 2.495 1.00 89.75 152 PHE A C 1
ATOM 1213 O O . PHE A 1 152 ? 12.485 -15.319 2.092 1.00 89.75 152 PHE A O 1
ATOM 1220 N N . ASP A 1 153 ? 13.344 -16.537 3.777 1.00 89.56 153 ASP A N 1
ATOM 1221 C CA . ASP A 1 153 ? 12.451 -15.981 4.792 1.00 89.56 153 ASP A CA 1
ATOM 1222 C C . ASP A 1 153 ? 12.611 -14.468 4.958 1.00 89.56 153 ASP A C 1
ATOM 1224 O O . ASP A 1 153 ? 11.600 -13.779 5.051 1.00 89.56 153 ASP A O 1
ATOM 1228 N N . GLU A 1 154 ? 13.842 -13.948 4.914 1.00 89.44 154 GLU A N 1
ATOM 1229 C CA . GLU A 1 154 ? 14.117 -12.504 4.956 1.00 89.44 154 GLU A CA 1
ATOM 1230 C C . GLU A 1 154 ? 13.524 -11.772 3.741 1.00 89.44 154 GLU A C 1
ATOM 1232 O O . GLU A 1 154 ? 12.807 -10.783 3.896 1.00 89.44 154 GLU A O 1
ATOM 1237 N N . ILE A 1 155 ? 13.763 -12.283 2.529 1.00 91.81 155 ILE A N 1
ATOM 1238 C CA . ILE A 1 155 ? 13.268 -11.677 1.280 1.00 91.81 155 ILE A CA 1
ATOM 1239 C C . ILE A 1 155 ? 11.738 -11.773 1.181 1.00 91.81 155 ILE A C 1
ATOM 1241 O O . ILE A 1 155 ? 11.087 -10.891 0.625 1.00 91.81 155 ILE A O 1
ATOM 1245 N N . ALA A 1 156 ? 11.141 -12.830 1.734 1.00 95.38 156 ALA A N 1
ATOM 1246 C CA . ALA A 1 156 ? 9.707 -13.084 1.681 1.00 95.38 156 ALA A CA 1
ATOM 1247 C C . ALA A 1 156 ? 8.868 -12.146 2.567 1.00 95.38 156 ALA A C 1
ATOM 1249 O O . ALA A 1 156 ? 7.656 -12.057 2.351 1.00 95.38 156 ALA A O 1
ATOM 1250 N N . VAL A 1 157 ? 9.469 -11.458 3.548 1.00 95.19 157 VAL A N 1
ATOM 1251 C CA . VAL A 1 157 ? 8.762 -10.595 4.517 1.00 95.19 157 VAL A CA 1
ATOM 1252 C C . VAL A 1 157 ? 7.798 -9.594 3.857 1.00 95.19 157 VAL A C 1
ATOM 1254 O O . VAL A 1 157 ? 6.603 -9.664 4.160 1.00 95.19 157 VAL A O 1
ATOM 1257 N N . PRO A 1 158 ? 8.234 -8.697 2.947 1.00 95.19 158 PRO A N 1
ATOM 1258 C CA . PRO A 1 158 ? 7.336 -7.706 2.345 1.00 95.19 158 PRO A CA 1
ATOM 1259 C C . PRO A 1 158 ? 6.183 -8.342 1.552 1.00 95.19 158 PRO A C 1
ATOM 1261 O O . PRO A 1 158 ? 5.057 -7.847 1.580 1.00 95.19 158 PRO A O 1
ATOM 1264 N N . TYR A 1 159 ? 6.424 -9.482 0.903 1.00 97.44 159 TYR A N 1
ATOM 1265 C CA . TYR A 1 159 ? 5.414 -10.197 0.117 1.00 97.44 159 TYR A CA 1
ATOM 1266 C C . TYR A 1 159 ? 4.374 -10.881 1.002 1.00 97.44 159 TYR A C 1
ATOM 1268 O O . TYR A 1 159 ? 3.179 -10.816 0.726 1.00 97.44 159 TYR A O 1
ATOM 1276 N N . ARG A 1 160 ? 4.813 -11.501 2.104 1.00 97.81 160 ARG A N 1
ATOM 1277 C CA . ARG A 1 160 ? 3.917 -12.071 3.119 1.00 97.81 160 ARG A CA 1
ATOM 1278 C C . ARG A 1 160 ? 3.069 -10.978 3.769 1.00 97.81 160 ARG A C 1
ATOM 1280 O O . ARG A 1 160 ? 1.875 -11.189 3.945 1.00 97.81 160 ARG A O 1
ATOM 1287 N N . ALA A 1 161 ? 3.645 -9.811 4.065 1.00 97.94 161 ALA A N 1
ATOM 1288 C CA . ALA A 1 161 ? 2.900 -8.687 4.632 1.00 97.94 161 ALA A CA 1
ATOM 1289 C C . ALA A 1 161 ? 1.808 -8.178 3.671 1.00 97.94 161 ALA A C 1
ATOM 1291 O O . ALA A 1 161 ? 0.659 -8.000 4.080 1.00 97.94 161 ALA A O 1
ATOM 1292 N N . ALA A 1 162 ? 2.130 -8.028 2.381 1.00 97.88 162 ALA A N 1
ATOM 1293 C CA . ALA A 1 162 ? 1.145 -7.686 1.353 1.00 97.88 162 ALA A CA 1
ATOM 1294 C C . ALA A 1 162 ? 0.038 -8.753 1.238 1.00 97.88 162 ALA A C 1
ATOM 1296 O O . ALA A 1 162 ? -1.147 -8.423 1.214 1.00 97.88 162 ALA A O 1
ATOM 1297 N N . LEU A 1 163 ? 0.407 -10.040 1.244 1.00 98.38 163 LEU A N 1
ATOM 1298 C CA . LEU A 1 163 ? -0.550 -11.149 1.232 1.00 98.38 163 LEU A CA 1
ATOM 1299 C C . LEU A 1 163 ? -1.502 -11.114 2.429 1.00 98.38 163 LEU A C 1
ATOM 1301 O O . LEU A 1 163 ? -2.704 -11.265 2.228 1.00 98.38 163 LEU A O 1
ATOM 1305 N N . VAL A 1 164 ? -0.999 -10.899 3.651 1.00 98.69 164 VAL A N 1
ATOM 1306 C CA . VAL A 1 164 ? -1.848 -10.766 4.847 1.00 98.69 164 VAL A CA 1
ATOM 1307 C C . VAL A 1 164 ? -2.854 -9.638 4.646 1.00 98.69 164 VAL A C 1
ATOM 1309 O O . VAL A 1 164 ? -4.051 -9.866 4.804 1.00 98.69 164 VAL A O 1
ATOM 1312 N N . ARG A 1 165 ? -2.395 -8.453 4.226 1.00 98.56 165 ARG A N 1
ATOM 1313 C CA . ARG A 1 165 ? -3.268 -7.296 3.990 1.00 98.56 165 ARG A CA 1
ATOM 1314 C C . ARG A 1 165 ? -4.399 -7.617 3.009 1.00 98.56 165 ARG A C 1
ATOM 1316 O O . ARG A 1 165 ? -5.558 -7.368 3.330 1.00 98.56 165 ARG A O 1
ATOM 1323 N N . TYR A 1 166 ? -4.096 -8.197 1.847 1.00 98.56 166 TYR A N 1
ATOM 1324 C CA . TYR A 1 166 ? -5.126 -8.501 0.843 1.00 98.56 166 TYR A CA 1
ATOM 1325 C C . TYR A 1 166 ? -6.020 -9.687 1.233 1.00 98.56 166 TYR A C 1
ATOM 1327 O O . TYR A 1 166 ? -7.188 -9.715 0.857 1.00 98.56 166 TYR A O 1
ATOM 1335 N N . LEU A 1 167 ? -5.516 -10.649 2.015 1.00 98.69 167 LEU A N 1
ATOM 1336 C CA . LEU A 1 167 ? -6.342 -11.718 2.587 1.00 98.69 167 LEU A CA 1
ATOM 1337 C C . LEU A 1 167 ? -7.353 -11.167 3.596 1.00 98.69 167 LEU A C 1
ATOM 1339 O O . LEU A 1 167 ? -8.509 -11.582 3.565 1.00 98.69 167 LEU A O 1
ATOM 1343 N N . LEU A 1 168 ? -6.943 -10.232 4.458 1.00 98.44 168 LEU A N 1
ATOM 1344 C CA . LEU A 1 168 ? -7.848 -9.575 5.405 1.00 98.44 168 LEU A CA 1
ATOM 1345 C C . LEU A 1 168 ? -8.875 -8.692 4.693 1.00 98.44 168 LEU A C 1
ATOM 1347 O O . LEU A 1 168 ? -10.050 -8.759 5.029 1.00 98.44 168 LEU A O 1
ATOM 1351 N N . ALA A 1 169 ? -8.463 -7.935 3.671 1.00 98.00 169 ALA A N 1
ATOM 1352 C CA . ALA A 1 169 ? -9.393 -7.154 2.854 1.00 98.00 169 ALA A CA 1
ATOM 1353 C C . ALA A 1 169 ? -10.451 -8.036 2.161 1.00 98.00 169 ALA A C 1
ATOM 1355 O O . ALA A 1 169 ? -11.568 -7.584 1.944 1.00 98.00 169 ALA A O 1
ATOM 1356 N N . ALA A 1 170 ? -10.103 -9.287 1.837 1.00 97.31 170 ALA A N 1
ATOM 1357 C CA . ALA A 1 170 ? -10.985 -10.283 1.225 1.00 97.31 170 ALA A CA 1
ATOM 1358 C C . ALA A 1 170 ? -11.754 -11.157 2.240 1.00 97.31 170 ALA A C 1
ATOM 1360 O O . ALA A 1 170 ? -12.266 -12.209 1.857 1.00 97.31 170 ALA A O 1
ATOM 1361 N N . ASP A 1 171 ? -11.773 -10.798 3.528 1.00 96.81 171 ASP A N 1
ATOM 1362 C CA . ASP A 1 171 ? -12.417 -11.560 4.613 1.00 96.81 171 ASP A CA 1
ATOM 1363 C C . ASP A 1 171 ? -11.905 -13.000 4.806 1.00 96.81 171 ASP A C 1
ATOM 1365 O O . ASP A 1 171 ? -12.589 -13.882 5.331 1.00 96.81 171 ASP A O 1
ATOM 1369 N N . ARG A 1 172 ? -10.647 -13.265 4.439 1.00 98.06 172 ARG A N 1
ATOM 1370 C CA . ARG A 1 172 ? -9.997 -14.584 4.562 1.00 98.06 172 ARG A CA 1
ATOM 1371 C C . ARG A 1 172 ? -9.093 -14.653 5.791 1.00 98.06 172 ARG A C 1
ATOM 1373 O O . ARG A 1 172 ? -7.901 -14.947 5.682 1.00 98.06 172 ARG A O 1
ATOM 1380 N N . TYR A 1 173 ? -9.668 -14.403 6.968 1.00 97.88 173 TYR A N 1
ATOM 1381 C CA . TYR A 1 173 ? -8.932 -14.305 8.237 1.00 97.88 173 TYR A CA 1
ATOM 1382 C C . TYR A 1 173 ? -8.051 -15.527 8.538 1.00 97.88 173 TYR A C 1
ATOM 1384 O O . TYR A 1 173 ? -6.869 -15.367 8.826 1.00 97.88 173 TYR A O 1
ATOM 1392 N N . ASP A 1 174 ? -8.577 -16.747 8.399 1.00 98.31 174 ASP A N 1
ATOM 1393 C CA . ASP A 1 174 ? -7.823 -17.971 8.716 1.00 98.31 174 ASP A CA 1
ATOM 1394 C C . ASP A 1 174 ? -6.593 -18.167 7.819 1.00 98.31 174 ASP A C 1
ATOM 1396 O O . ASP A 1 174 ? -5.595 -18.766 8.218 1.00 98.31 174 ASP A O 1
ATOM 1400 N N . GLU A 1 175 ? -6.659 -17.703 6.571 1.00 98.44 175 GLU A N 1
ATOM 1401 C CA . GLU A 1 175 ? -5.504 -17.720 5.674 1.00 98.44 175 GLU A CA 1
ATOM 1402 C C . GLU A 1 175 ? -4.512 -16.621 6.027 1.00 98.44 175 GLU A C 1
ATOM 1404 O O . GLU A 1 175 ? -3.308 -16.878 6.022 1.00 98.44 175 GLU A O 1
ATOM 1409 N N . ALA A 1 176 ? -5.007 -15.430 6.361 1.00 98.56 176 ALA A N 1
ATOM 1410 C CA . ALA A 1 176 ? -4.175 -14.322 6.802 1.00 98.56 176 ALA A CA 1
ATOM 1411 C C . ALA A 1 176 ? -3.393 -14.679 8.075 1.00 98.56 176 ALA A C 1
ATOM 1413 O O . ALA A 1 176 ? -2.184 -14.472 8.103 1.00 98.56 176 ALA A O 1
ATOM 1414 N N . ASP A 1 177 ? -4.031 -15.288 9.080 1.00 98.38 177 ASP A N 1
ATOM 1415 C CA . ASP A 1 177 ? -3.373 -15.728 10.319 1.00 98.38 177 ASP A CA 1
ATOM 1416 C C . ASP A 1 177 ? -2.272 -16.766 10.045 1.00 98.38 177 ASP A C 1
ATOM 1418 O O . ASP A 1 177 ? -1.155 -16.641 10.551 1.00 98.38 177 ASP A O 1
ATOM 1422 N N . ARG A 1 178 ? -2.524 -17.737 9.154 1.00 98.44 178 ARG A N 1
ATOM 1423 C CA . ARG A 1 178 ? -1.502 -18.719 8.747 1.00 98.44 178 ARG A CA 1
ATOM 1424 C C . ARG A 1 178 ? -0.285 -18.072 8.090 1.00 98.44 178 ARG A C 1
ATOM 1426 O O . ARG A 1 178 ? 0.836 -18.501 8.353 1.00 98.44 178 ARG A O 1
ATOM 1433 N N . VAL A 1 179 ? -0.484 -17.067 7.236 1.00 98.25 179 VAL A N 1
ATOM 1434 C CA . VAL A 1 179 ? 0.633 -16.329 6.619 1.00 98.25 179 VAL A CA 1
ATOM 1435 C C . VAL A 1 179 ? 1.326 -15.442 7.656 1.00 98.25 179 VAL A C 1
ATOM 1437 O O . VAL A 1 179 ? 2.555 -15.407 7.704 1.00 98.25 179 VAL A O 1
ATOM 1440 N N . ALA A 1 180 ? 0.564 -14.783 8.530 1.00 98.19 180 ALA A N 1
ATOM 1441 C CA . ALA A 1 180 ? 1.089 -13.934 9.593 1.00 98.19 180 ALA A CA 1
ATOM 1442 C C . ALA A 1 180 ? 1.931 -14.721 10.608 1.00 98.19 180 ALA A C 1
ATOM 1444 O O . ALA A 1 180 ? 2.920 -14.193 11.101 1.00 98.19 180 ALA A O 1
ATOM 1445 N N . ALA A 1 181 ? 1.631 -15.999 10.858 1.00 98.00 181 ALA A N 1
ATOM 1446 C CA . ALA A 1 181 ? 2.443 -16.872 11.713 1.00 98.00 181 ALA A CA 1
ATOM 1447 C C . ALA A 1 181 ? 3.876 -17.089 11.196 1.00 98.00 181 ALA A C 1
ATOM 1449 O O . ALA A 1 181 ? 4.763 -17.428 11.978 1.00 98.00 181 ALA A O 1
ATOM 1450 N N . LEU A 1 182 ? 4.121 -16.865 9.899 1.00 96.38 182 LEU A N 1
ATOM 1451 C CA . LEU A 1 182 ? 5.460 -16.902 9.303 1.00 96.38 182 LEU A CA 1
ATOM 1452 C C . LEU A 1 182 ? 6.228 -15.581 9.471 1.00 96.38 182 LEU A C 1
ATOM 1454 O O . LEU A 1 182 ? 7.438 -15.555 9.267 1.00 96.38 182 LEU A O 1
ATOM 1458 N N . LEU A 1 183 ? 5.532 -14.488 9.796 1.00 96.06 183 LEU A N 1
ATOM 1459 C CA . LEU A 1 183 ? 6.113 -13.170 10.067 1.00 96.06 183 LEU A CA 1
ATOM 1460 C C . LEU A 1 183 ? 6.305 -12.945 11.568 1.00 96.06 183 LEU A C 1
ATOM 1462 O O . LEU A 1 183 ? 7.342 -12.455 12.003 1.00 96.06 183 LEU A O 1
ATOM 1466 N N . VAL A 1 184 ? 5.291 -13.321 12.346 1.00 97.44 184 VAL A N 1
ATOM 1467 C CA . VAL A 1 184 ? 5.192 -13.121 13.789 1.00 97.44 184 VAL A CA 1
ATOM 1468 C C . VAL A 1 184 ? 4.795 -14.462 14.426 1.00 97.44 184 VAL A C 1
ATOM 1470 O O . VAL A 1 184 ? 3.609 -14.809 14.476 1.00 97.44 184 VAL A O 1
ATOM 1473 N N . PRO A 1 185 ? 5.778 -15.280 14.855 1.00 95.50 185 PRO A N 1
ATOM 1474 C CA . PRO A 1 185 ? 5.504 -16.621 15.374 1.00 95.50 185 PRO A CA 1
ATOM 1475 C C . PRO A 1 185 ? 4.724 -16.618 16.693 1.00 95.50 185 PRO A C 1
ATOM 1477 O O . PRO A 1 185 ? 3.884 -17.497 16.916 1.00 95.50 185 PRO A O 1
ATOM 1480 N N . ASP A 1 186 ? 4.982 -15.634 17.559 1.00 97.88 186 ASP A N 1
ATOM 1481 C CA . ASP A 1 186 ? 4.259 -15.486 18.819 1.00 97.88 186 ASP A CA 1
ATOM 1482 C C . ASP A 1 186 ? 2.774 -15.187 18.565 1.00 97.88 186 ASP A C 1
ATOM 1484 O O . ASP A 1 186 ? 2.419 -14.377 17.711 1.00 97.88 186 ASP A O 1
ATOM 1488 N N . ALA A 1 187 ? 1.890 -15.893 19.271 1.00 96.75 187 ALA A N 1
ATOM 1489 C CA . ALA A 1 187 ? 0.453 -15.807 19.027 1.00 96.75 187 ALA A CA 1
ATOM 1490 C C . ALA A 1 187 ? -0.154 -14.477 19.486 1.00 96.75 187 ALA A C 1
ATOM 1492 O O . ALA A 1 187 ? -1.077 -13.985 18.836 1.00 96.75 187 ALA A O 1
ATOM 1493 N N . HIS A 1 188 ? 0.356 -13.905 20.579 1.00 95.81 188 HIS A N 1
ATOM 1494 C CA . HIS A 1 188 ? -0.116 -12.623 21.082 1.00 95.81 188 HIS A CA 1
ATOM 1495 C C . HIS A 1 188 ? 0.312 -11.504 20.129 1.00 95.81 188 HIS A C 1
ATOM 1497 O O . HIS A 1 188 ? -0.545 -10.793 19.608 1.00 95.81 188 HIS A O 1
ATOM 1503 N N . ASP A 1 189 ? 1.602 -11.436 19.793 1.00 97.81 189 ASP A N 1
ATOM 1504 C CA . ASP A 1 189 ? 2.130 -10.425 18.869 1.00 97.81 189 ASP A CA 1
ATOM 1505 C C . ASP A 1 189 ? 1.526 -10.561 17.459 1.00 97.81 189 ASP A C 1
ATOM 1507 O O . ASP A 1 189 ? 1.325 -9.575 16.748 1.00 97.81 189 ASP A O 1
ATOM 1511 N N . ARG A 1 190 ? 1.182 -11.781 17.028 1.00 97.62 190 ARG A N 1
ATOM 1512 C CA . ARG A 1 190 ? 0.489 -11.996 15.752 1.00 97.62 190 ARG A CA 1
ATOM 1513 C C . ARG A 1 190 ? -0.927 -11.439 15.760 1.00 97.62 190 ARG A C 1
ATOM 1515 O O . ARG A 1 190 ? -1.345 -10.841 14.770 1.00 97.62 190 ARG A O 1
ATOM 1522 N N . GLN A 1 191 ? -1.669 -11.627 16.850 1.00 97.50 191 GLN A N 1
ATOM 1523 C CA . GLN A 1 191 ? -2.995 -11.030 16.982 1.00 97.50 191 GLN A CA 1
ATOM 1524 C C . GLN A 1 191 ? -2.899 -9.500 16.949 1.00 97.50 191 GLN A C 1
ATOM 1526 O O . GLN A 1 191 ? -3.696 -8.861 16.262 1.00 97.50 191 GLN A O 1
ATOM 1531 N N . GLU A 1 192 ? -1.891 -8.926 17.616 1.00 97.44 192 GLU A N 1
ATOM 1532 C CA . GLU A 1 192 ? -1.571 -7.496 17.535 1.00 97.44 192 GLU A CA 1
ATOM 1533 C C . GLU A 1 192 ? -1.330 -7.047 16.088 1.00 97.44 192 GLU A C 1
ATOM 1535 O O . GLU A 1 192 ? -1.967 -6.106 15.618 1.00 97.44 192 GLU A O 1
ATOM 1540 N N . TYR A 1 193 ? -0.495 -7.778 15.350 1.00 98.19 193 TYR A N 1
ATOM 1541 C CA . TYR A 1 193 ? -0.198 -7.500 13.946 1.00 98.19 193 TYR A CA 1
ATOM 1542 C C . TYR A 1 193 ? -1.441 -7.546 13.037 1.00 98.19 193 TYR A C 1
ATOM 1544 O O . TYR A 1 193 ? -1.624 -6.673 12.184 1.00 98.19 193 TYR A O 1
ATOM 1552 N N . LEU A 1 194 ? -2.327 -8.534 13.213 1.00 98.44 194 LEU A N 1
ATOM 1553 C CA . LEU A 1 194 ? -3.569 -8.642 12.434 1.00 98.44 194 LEU A CA 1
ATOM 1554 C C . LEU A 1 194 ? -4.539 -7.493 12.745 1.00 98.44 194 LEU A C 1
ATOM 1556 O O . LEU A 1 194 ? -5.144 -6.938 11.826 1.00 98.44 194 LEU A O 1
ATOM 1560 N N . VAL A 1 195 ? -4.657 -7.111 14.021 1.00 98.31 195 VAL A N 1
ATOM 1561 C CA . VAL A 1 195 ? -5.438 -5.943 14.459 1.00 98.31 195 VAL A CA 1
ATOM 1562 C C . VAL A 1 195 ? -4.910 -4.667 13.809 1.00 98.31 195 VAL A C 1
ATOM 1564 O O . VAL A 1 195 ? -5.679 -3.913 13.208 1.00 98.31 195 VAL A O 1
ATOM 1567 N N . ASP A 1 196 ? -3.597 -4.452 13.857 1.00 98.12 196 ASP A N 1
ATOM 1568 C CA . ASP A 1 196 ? -2.972 -3.294 13.225 1.00 98.12 196 ASP A CA 1
ATOM 1569 C C . ASP A 1 196 ? -3.156 -3.286 11.708 1.00 98.12 196 ASP A C 1
ATOM 1571 O O . ASP A 1 196 ? -3.341 -2.221 11.119 1.00 98.12 196 ASP A O 1
ATOM 1575 N N . THR A 1 197 ? -3.162 -4.455 11.067 1.00 98.38 197 THR A N 1
ATOM 1576 C CA . THR A 1 197 ? -3.369 -4.555 9.619 1.00 98.38 197 THR A CA 1
ATOM 1577 C C . THR A 1 197 ? -4.803 -4.186 9.224 1.00 98.38 197 THR A C 1
ATOM 1579 O O . THR A 1 197 ? -4.983 -3.408 8.287 1.00 98.38 197 THR A O 1
ATOM 1582 N N . TYR A 1 198 ? -5.831 -4.650 9.949 1.00 98.44 198 TYR A N 1
ATOM 1583 C CA . TYR A 1 198 ? -7.214 -4.193 9.724 1.00 98.44 198 TYR A CA 1
ATOM 1584 C C . TYR A 1 198 ? -7.373 -2.689 9.968 1.00 98.44 198 TYR A C 1
ATOM 1586 O O . TYR A 1 198 ? -8.012 -1.992 9.180 1.00 98.44 198 TYR A O 1
ATOM 1594 N N . ARG A 1 199 ? -6.755 -2.165 11.032 1.00 97.81 199 ARG A N 1
ATOM 1595 C CA . ARG A 1 199 ? -6.762 -0.726 11.314 1.00 97.81 199 ARG A CA 1
ATOM 1596 C C . ARG A 1 199 ? -6.139 0.066 10.165 1.00 97.81 199 ARG A C 1
ATOM 1598 O O . ARG A 1 199 ? -6.712 1.062 9.734 1.00 97.81 199 ARG A O 1
ATOM 1605 N N . GLN A 1 200 ? -4.982 -0.366 9.665 1.00 97.19 200 GLN A N 1
ATOM 1606 C CA . GLN A 1 200 ? -4.315 0.277 8.532 1.00 97.19 200 GLN A CA 1
ATOM 1607 C C . GLN A 1 200 ? -5.166 0.214 7.261 1.00 97.19 200 GLN A C 1
ATOM 1609 O O . GLN A 1 200 ? -5.216 1.204 6.535 1.00 97.19 200 GLN A O 1
ATOM 1614 N N . LEU A 1 201 ? -5.869 -0.897 7.005 1.00 97.62 201 LEU A N 1
ATOM 1615 C CA . LEU A 1 201 ? -6.840 -0.990 5.911 1.00 97.62 201 LEU A CA 1
ATOM 1616 C C . LEU A 1 201 ? -7.924 0.084 6.036 1.00 97.62 201 LEU A C 1
ATOM 1618 O O . LEU A 1 201 ? -8.120 0.841 5.091 1.00 97.62 201 LEU A O 1
ATOM 1622 N N . ALA A 1 202 ? -8.564 0.213 7.200 1.00 97.56 202 ALA A N 1
ATOM 1623 C CA . ALA A 1 202 ? -9.582 1.239 7.418 1.00 97.56 202 ALA A CA 1
ATOM 1624 C C . ALA A 1 202 ? -9.018 2.654 7.229 1.00 97.56 202 ALA A C 1
ATOM 1626 O O . ALA A 1 202 ? -9.554 3.439 6.453 1.00 97.56 202 ALA A O 1
ATOM 1627 N N . GLU A 1 203 ? -7.888 2.960 7.866 1.00 96.00 203 GLU A N 1
ATOM 1628 C CA . GLU A 1 203 ? -7.237 4.275 7.794 1.00 96.00 203 GLU A CA 1
ATOM 1629 C C . GLU A 1 203 ? -6.833 4.691 6.391 1.00 96.00 203 GLU A C 1
ATOM 1631 O O . GLU A 1 203 ? -6.838 5.877 6.073 1.00 96.00 203 GLU A O 1
ATOM 1636 N N . THR A 1 204 ? -6.489 3.711 5.561 1.00 95.81 204 THR A N 1
ATOM 1637 C CA . THR A 1 204 ? -6.072 3.949 4.187 1.00 95.81 204 THR A CA 1
ATOM 1638 C C . THR A 1 204 ? -7.168 4.626 3.366 1.00 95.81 204 THR A C 1
ATOM 1640 O O . THR A 1 204 ? -6.844 5.473 2.541 1.00 95.81 204 THR A O 1
ATOM 1643 N N . PHE A 1 205 ? -8.431 4.257 3.591 1.00 96.88 205 PHE A N 1
ATOM 1644 C CA . PHE A 1 205 ? -9.550 4.668 2.738 1.00 96.88 205 PHE A CA 1
ATOM 1645 C C . PHE A 1 205 ? -10.631 5.453 3.488 1.00 96.88 205 PHE A C 1
ATOM 1647 O O . PHE A 1 205 ? -11.584 5.928 2.880 1.00 96.88 205 PHE A O 1
ATOM 1654 N N . ILE A 1 206 ? -10.530 5.611 4.812 1.00 96.25 206 ILE A N 1
ATOM 1655 C CA . ILE A 1 206 ? -11.592 6.245 5.607 1.00 96.25 206 ILE A CA 1
ATOM 1656 C C . ILE A 1 206 ? -11.891 7.684 5.182 1.00 96.25 206 ILE A C 1
ATOM 1658 O O . ILE A 1 206 ? -13.011 8.139 5.374 1.00 96.25 206 ILE A O 1
ATOM 1662 N N . LYS A 1 207 ? -10.930 8.395 4.583 1.00 94.06 207 LYS A N 1
ATOM 1663 C CA . LYS A 1 207 ? -11.128 9.765 4.086 1.00 94.06 207 LYS A CA 1
ATOM 1664 C C . LYS A 1 207 ? -11.579 9.836 2.622 1.00 94.06 207 LYS A C 1
ATOM 1666 O O . LYS A 1 207 ? -11.862 10.933 2.155 1.00 94.06 207 LYS A O 1
ATOM 1671 N N . ASP A 1 208 ? -11.709 8.707 1.929 1.00 94.12 208 ASP A N 1
ATOM 1672 C CA . ASP A 1 208 ? -12.202 8.675 0.549 1.00 94.12 208 ASP A CA 1
ATOM 1673 C C . ASP A 1 208 ? -13.668 9.099 0.477 1.00 94.12 208 ASP A C 1
ATOM 1675 O O . ASP A 1 208 ? -14.419 8.937 1.442 1.00 94.12 208 ASP A O 1
ATOM 1679 N N . GLU A 1 209 ? -14.107 9.585 -0.682 1.00 91.38 209 GLU A N 1
ATOM 1680 C CA . GLU A 1 209 ? -15.513 9.915 -0.926 1.00 91.38 209 GLU A CA 1
ATOM 1681 C C . GLU A 1 209 ? -16.432 8.714 -0.632 1.00 91.38 209 GLU A C 1
ATOM 1683 O O . GLU A 1 209 ? -16.070 7.586 -0.981 1.00 91.38 209 GLU A O 1
ATOM 1688 N N . PRO A 1 210 ? -17.628 8.906 -0.039 1.00 90.50 210 PRO A N 1
ATOM 1689 C CA . PRO A 1 210 ? -18.509 7.802 0.360 1.00 90.50 210 PRO A CA 1
ATOM 1690 C C . PRO A 1 210 ? -18.781 6.777 -0.753 1.00 90.50 210 PRO A C 1
ATOM 1692 O O . PRO A 1 210 ? -18.757 5.570 -0.513 1.00 90.50 210 PRO A O 1
ATOM 1695 N N . ASP A 1 211 ? -18.957 7.245 -1.992 1.00 88.62 211 ASP A N 1
ATOM 1696 C CA . ASP A 1 211 ? -19.219 6.388 -3.153 1.00 88.62 211 ASP A CA 1
ATOM 1697 C C . ASP A 1 211 ? -17.994 5.576 -3.604 1.00 88.62 211 ASP A C 1
ATOM 1699 O O . ASP A 1 211 ? -18.159 4.526 -4.232 1.00 88.62 211 ASP A O 1
ATOM 1703 N N . ALA A 1 212 ? -16.776 6.002 -3.261 1.00 87.94 212 ALA A N 1
ATOM 1704 C CA . ALA A 1 212 ? -15.520 5.312 -3.571 1.00 87.94 212 ALA A CA 1
ATOM 1705 C C . ALA A 1 212 ? -14.990 4.473 -2.392 1.00 87.94 212 ALA A C 1
ATOM 1707 O O . ALA A 1 212 ? -14.304 3.473 -2.601 1.00 87.94 212 ALA A O 1
ATOM 1708 N N . ARG A 1 213 ? -15.358 4.836 -1.161 1.00 93.44 213 ARG A N 1
ATOM 1709 C CA . ARG A 1 213 ? -14.887 4.214 0.077 1.00 93.44 213 ARG A CA 1
ATOM 1710 C C . ARG A 1 213 ? -15.292 2.730 0.162 1.00 93.44 213 ARG A C 1
ATOM 1712 O O . ARG A 1 213 ? -16.471 2.4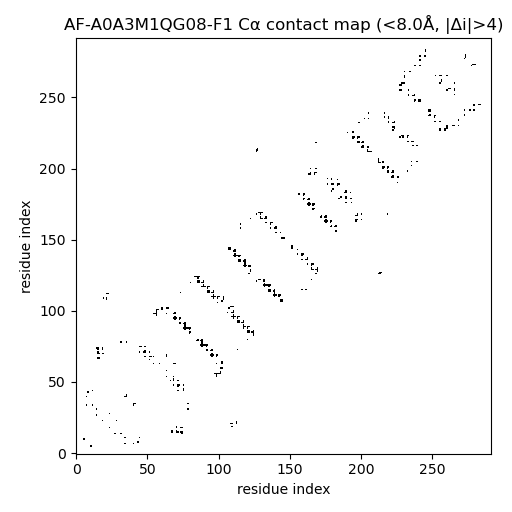09 -0.021 1.00 93.44 213 ARG A O 1
ATOM 1719 N N . PRO A 1 214 ? -14.367 1.793 0.440 1.00 94.69 214 PRO A N 1
ATOM 1720 C CA . PRO A 1 214 ? -14.722 0.405 0.734 1.00 94.69 214 PRO A CA 1
ATOM 1721 C C . PRO A 1 214 ? -15.499 0.317 2.056 1.00 94.69 214 PRO A C 1
ATOM 1723 O O . PRO A 1 214 ? -15.712 1.325 2.729 1.00 94.69 214 PRO A O 1
ATOM 1726 N N . ASP A 1 215 ? -15.924 -0.884 2.447 1.00 94.50 215 ASP A N 1
ATOM 1727 C CA . ASP A 1 215 ? -16.588 -1.102 3.737 1.00 94.50 215 ASP A CA 1
ATOM 1728 C C . ASP A 1 215 ? -15.582 -0.999 4.902 1.00 94.50 215 ASP A C 1
ATOM 1730 O O . ASP A 1 215 ? -15.166 -1.979 5.520 1.00 94.50 215 ASP A O 1
ATOM 1734 N N . VAL A 1 216 ? -15.122 0.227 5.163 1.00 96.94 216 VAL A N 1
ATOM 1735 C CA . VAL A 1 216 ? -14.167 0.526 6.234 1.00 96.94 216 VAL A CA 1
ATOM 1736 C C . VAL A 1 216 ? -14.781 0.287 7.609 1.00 96.94 216 VAL A C 1
ATOM 1738 O O . VAL A 1 216 ? -14.043 0.008 8.552 1.00 96.94 216 VAL A O 1
ATOM 1741 N N . GLU A 1 217 ? -16.110 0.389 7.736 1.00 96.81 217 GLU A N 1
ATOM 1742 C CA . GLU A 1 217 ? -16.801 0.132 8.998 1.00 96.81 217 GLU A CA 1
ATOM 1743 C C . GLU A 1 217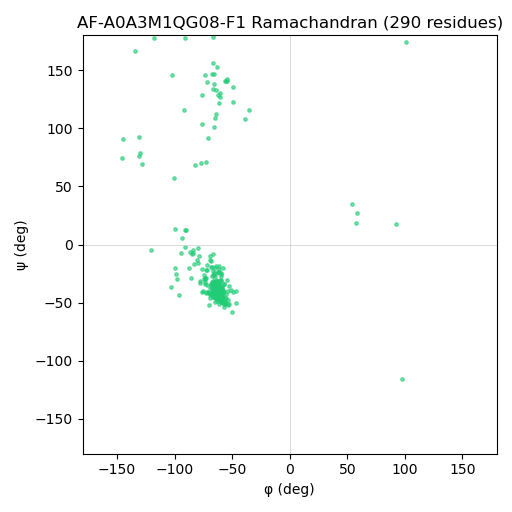 ? -16.659 -1.335 9.390 1.00 96.81 217 GLU A C 1
ATOM 1745 O O . GLU A 1 217 ? -16.278 -1.614 10.527 1.00 96.81 217 GLU A O 1
ATOM 1750 N N . HIS A 1 218 ? -16.859 -2.250 8.437 1.00 97.31 218 HIS A N 1
ATOM 1751 C CA . HIS A 1 218 ? -16.629 -3.675 8.645 1.00 97.31 218 HIS A CA 1
ATOM 1752 C C . HIS A 1 218 ? -15.205 -3.959 9.139 1.00 97.31 218 HIS A C 1
ATOM 1754 O O . HIS A 1 218 ? -15.023 -4.653 10.138 1.00 97.31 218 HIS A O 1
ATOM 1760 N N . TRP A 1 219 ? -14.173 -3.363 8.533 1.00 98.19 219 TRP A N 1
ATOM 1761 C CA . TRP A 1 219 ? -12.794 -3.546 9.011 1.00 98.19 219 TRP A CA 1
ATOM 1762 C C . TRP A 1 219 ? -12.558 -2.984 10.419 1.00 98.19 219 TRP A C 1
ATOM 1764 O O . TRP A 1 219 ? -11.845 -3.605 11.211 1.00 98.19 219 TRP A O 1
ATOM 1774 N N . LEU A 1 220 ? -13.159 -1.842 10.765 1.00 98.44 220 LEU A N 1
ATOM 1775 C CA . LEU A 1 220 ? -13.102 -1.299 12.126 1.00 98.44 220 LEU A CA 1
ATOM 1776 C C . LEU A 1 220 ? -13.829 -2.204 13.127 1.00 98.44 220 LEU A C 1
ATOM 1778 O O . LEU A 1 220 ? -13.323 -2.413 14.228 1.00 98.44 220 LEU A O 1
ATOM 1782 N N . ASP A 1 221 ? -14.966 -2.788 12.750 1.00 98.31 221 ASP A N 1
ATOM 1783 C CA . ASP A 1 221 ? -15.662 -3.767 13.584 1.00 98.31 221 ASP A CA 1
ATOM 1784 C C . ASP A 1 221 ? -14.802 -5.009 13.818 1.00 98.31 221 ASP A C 1
ATOM 1786 O O . ASP A 1 221 ? -14.673 -5.445 14.961 1.00 98.31 221 ASP A O 1
ATOM 1790 N N . ARG A 1 222 ? -14.092 -5.507 12.797 1.00 98.06 222 ARG A N 1
ATOM 1791 C CA . ARG A 1 222 ? -13.119 -6.601 12.969 1.00 98.06 222 ARG A CA 1
ATOM 1792 C C . ARG A 1 222 ? -11.996 -6.243 13.945 1.00 98.06 222 ARG A C 1
ATOM 1794 O O . ARG A 1 222 ? -11.602 -7.092 14.746 1.00 98.06 222 ARG A O 1
ATOM 1801 N N . VAL A 1 223 ? -11.497 -5.002 13.932 1.00 98.44 223 VAL A N 1
ATOM 1802 C CA . VAL A 1 223 ? -10.534 -4.531 14.948 1.00 98.44 223 VAL A CA 1
ATOM 1803 C C . VAL A 1 223 ? -11.142 -4.603 16.347 1.00 98.44 223 VAL A C 1
ATOM 1805 O O . VAL A 1 223 ? -10.501 -5.118 17.259 1.00 98.44 223 VAL A O 1
ATOM 1808 N N . LEU A 1 224 ? -12.368 -4.110 16.520 1.00 98.44 224 LEU A N 1
ATOM 1809 C CA . LE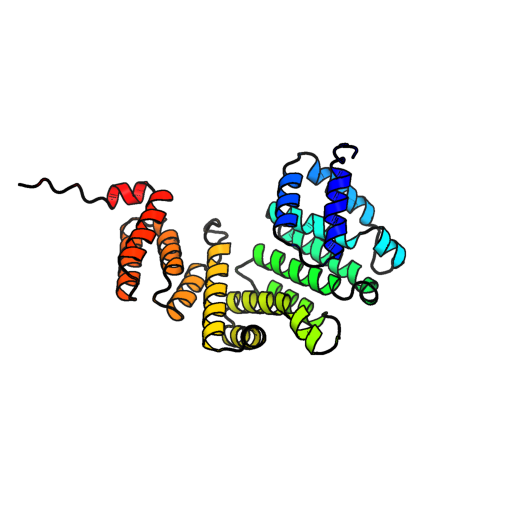U A 1 224 ? -13.034 -4.027 17.821 1.00 98.44 224 LEU A CA 1
ATOM 1810 C C . LEU A 1 224 ? -13.498 -5.391 18.351 1.00 98.44 224 LEU A C 1
ATOM 1812 O O . LEU A 1 224 ? -13.513 -5.600 19.559 1.00 98.44 224 LEU A O 1
ATOM 1816 N N . GLU A 1 225 ? -13.807 -6.348 17.480 1.00 97.38 225 GLU A N 1
ATOM 1817 C CA . GLU A 1 225 ? -14.051 -7.741 17.866 1.00 97.38 225 GLU A CA 1
ATOM 1818 C C . GLU A 1 225 ? -12.782 -8.404 18.417 1.00 97.38 225 GLU A C 1
ATOM 1820 O O . GLU A 1 225 ? -12.833 -9.120 19.418 1.00 97.38 225 GLU A O 1
ATOM 1825 N N . LEU A 1 226 ? -11.632 -8.150 17.783 1.00 95.94 226 LEU A N 1
ATOM 1826 C CA . LEU A 1 226 ? -10.338 -8.697 18.198 1.00 95.94 226 LEU A CA 1
ATOM 1827 C C . LEU A 1 226 ? -9.740 -7.951 19.401 1.00 95.94 226 LEU A C 1
ATOM 1829 O O . LEU A 1 226 ? -9.034 -8.561 20.207 1.00 95.94 226 LEU A O 1
ATOM 1833 N N . ARG A 1 227 ? -10.008 -6.645 19.523 1.00 97.69 227 ARG A N 1
ATOM 1834 C CA . ARG A 1 227 ? -9.588 -5.779 20.631 1.00 97.69 227 ARG A CA 1
ATOM 1835 C C . ARG A 1 227 ? -10.657 -4.719 20.946 1.00 97.69 227 ARG A C 1
ATOM 1837 O O . ARG A 1 227 ? -10.576 -3.595 20.445 1.00 97.69 227 ARG A O 1
ATOM 1844 N N . PRO A 1 228 ? -11.599 -5.019 21.857 1.00 98.00 228 PRO A N 1
ATOM 1845 C CA . PRO A 1 228 ? -12.700 -4.110 22.194 1.00 98.00 228 PRO A CA 1
ATOM 1846 C C . PRO A 1 228 ? -12.271 -2.747 22.743 1.00 98.00 228 PRO A C 1
ATOM 1848 O O . PRO A 1 228 ? -12.978 -1.762 22.566 1.00 98.00 228 PRO A O 1
ATOM 1851 N N . THR A 1 229 ? -11.100 -2.655 23.374 1.00 97.75 229 THR A N 1
ATOM 1852 C CA . THR A 1 229 ? -10.564 -1.410 23.949 1.00 97.75 229 THR A CA 1
ATOM 1853 C C . THR A 1 229 ? -9.680 -0.618 22.977 1.00 97.75 229 THR A C 1
ATOM 1855 O O . THR A 1 229 ? -8.977 0.304 23.391 1.00 97.75 229 THR A O 1
ATOM 1858 N N . HIS A 1 230 ? -9.669 -0.953 21.680 1.00 98.12 230 HIS A N 1
ATOM 1859 C CA . HIS A 1 230 ? -8.778 -0.320 20.707 1.00 98.12 230 HIS A CA 1
ATOM 1860 C C . HIS A 1 230 ? -9.180 1.138 20.401 1.00 98.12 230 HIS A C 1
ATOM 1862 O O . HIS A 1 230 ? -9.926 1.420 19.461 1.00 98.12 230 HIS A O 1
ATOM 1868 N N . VAL A 1 231 ? -8.608 2.084 21.152 1.00 97.69 231 VAL A N 1
ATOM 1869 C CA . VAL A 1 231 ? -8.919 3.530 21.123 1.00 97.69 231 VAL A CA 1
ATOM 1870 C C . VAL A 1 231 ? -8.999 4.104 19.708 1.00 97.69 231 VAL A C 1
ATOM 1872 O O . VAL A 1 231 ? -9.989 4.727 19.338 1.00 97.69 231 VAL A O 1
ATOM 1875 N N . ARG A 1 232 ? -7.986 3.858 18.871 1.00 97.12 232 ARG A N 1
ATOM 1876 C CA . ARG A 1 232 ? -7.923 4.446 17.522 1.00 97.12 232 ARG A CA 1
ATOM 1877 C C . ARG A 1 232 ? -9.002 3.909 16.572 1.00 97.12 232 ARG A C 1
ATOM 1879 O O . ARG A 1 232 ? -9.420 4.636 15.682 1.00 97.12 232 ARG A O 1
ATOM 1886 N N . ALA A 1 233 ? -9.495 2.686 16.778 1.00 97.94 233 ALA A N 1
ATOM 1887 C CA . ALA A 1 233 ? -10.580 2.139 15.962 1.00 97.94 233 ALA A CA 1
ATOM 1888 C C . ALA A 1 233 ? -11.920 2.771 16.354 1.00 97.94 233 ALA A C 1
ATOM 1890 O O . ALA A 1 233 ? -12.692 3.162 15.483 1.00 97.94 233 ALA A O 1
ATOM 1891 N N . TRP A 1 234 ? -12.146 2.985 17.656 1.00 98.25 234 TRP A N 1
ATOM 1892 C CA . TRP A 1 234 ? -13.274 3.783 18.139 1.00 98.25 234 TRP A CA 1
ATOM 1893 C C . TRP A 1 234 ? -13.228 5.227 17.644 1.00 98.25 234 TRP A C 1
ATOM 1895 O O . TRP A 1 234 ? -14.260 5.750 17.232 1.00 98.25 234 TRP A O 1
ATOM 1905 N N . ALA A 1 235 ? -12.045 5.850 17.629 1.00 97.81 235 ALA A N 1
ATOM 1906 C CA . ALA A 1 235 ? -11.862 7.201 17.106 1.00 97.81 235 ALA A CA 1
ATOM 1907 C C . ALA A 1 235 ? -12.303 7.300 15.640 1.00 97.81 235 ALA A C 1
ATOM 1909 O O . ALA A 1 235 ? -13.109 8.158 15.287 1.00 97.81 235 ALA A O 1
ATOM 1910 N N . TRP A 1 236 ? -11.838 6.370 14.803 1.00 97.88 236 TRP A N 1
ATOM 1911 C CA . TRP A 1 236 ? -12.219 6.311 13.395 1.00 97.88 236 TRP A CA 1
ATOM 1912 C C . TRP A 1 236 ? -13.686 5.964 13.179 1.00 97.88 236 TRP A C 1
ATOM 1914 O O . TRP A 1 236 ? -14.317 6.539 12.298 1.00 97.88 236 TRP A O 1
ATOM 1924 N N . LYS A 1 237 ? -14.265 5.088 14.003 1.00 97.69 237 LYS A N 1
ATOM 1925 C CA . LYS A 1 237 ? -15.696 4.790 13.920 1.00 97.69 237 LYS A CA 1
ATOM 1926 C C . LYS A 1 237 ? -16.538 6.017 14.279 1.00 97.69 237 LYS A C 1
ATOM 1928 O O . LYS A 1 237 ? -17.488 6.337 13.577 1.00 97.69 237 LYS A O 1
ATOM 1933 N N . ALA A 1 238 ? -16.156 6.763 15.314 1.00 96.88 238 ALA A N 1
ATOM 1934 C CA . ALA A 1 238 ? -16.825 8.015 15.657 1.00 96.88 238 ALA A CA 1
ATOM 1935 C C . ALA A 1 238 ? -16.663 9.076 14.554 1.00 96.88 238 ALA A C 1
ATOM 1937 O O . ALA A 1 238 ? -17.624 9.769 14.234 1.00 96.88 238 ALA A O 1
ATOM 1938 N N . TRP A 1 239 ? -15.482 9.155 13.931 1.00 96.62 239 TRP A N 1
ATOM 1939 C CA . TRP A 1 239 ? -15.222 10.023 12.779 1.00 96.62 239 TRP A CA 1
ATOM 1940 C C . TRP A 1 239 ? -16.120 9.674 11.586 1.00 96.62 239 TRP A C 1
ATOM 1942 O O . TRP A 1 239 ? -16.717 10.561 10.981 1.00 96.62 239 TRP A O 1
ATOM 1952 N N . LEU A 1 240 ? -16.277 8.382 11.284 1.00 95.88 240 LEU A N 1
ATOM 1953 C CA . LEU A 1 240 ? -17.091 7.892 10.169 1.00 95.88 240 LEU A CA 1
ATOM 1954 C C . LEU A 1 240 ? -18.555 8.341 10.281 1.00 95.88 240 LEU A C 1
ATOM 1956 O O . LEU A 1 240 ? -19.141 8.777 9.291 1.00 95.88 240 LEU A O 1
ATOM 1960 N N . HIS A 1 241 ? -19.110 8.305 11.495 1.00 95.12 241 HIS A N 1
ATOM 1961 C CA . HIS A 1 241 ? -20.492 8.702 11.775 1.00 95.12 241 HIS A CA 1
ATOM 1962 C C . HIS A 1 241 ? -20.642 10.172 12.203 1.00 95.12 241 HIS A C 1
ATOM 1964 O O . HIS A 1 241 ? -21.742 10.606 12.540 1.00 95.12 241 HIS A O 1
ATOM 1970 N N . ALA A 1 242 ? -19.572 10.973 12.179 1.00 93.06 242 ALA A N 1
ATOM 1971 C CA . ALA A 1 242 ? -19.614 12.377 12.594 1.00 93.06 242 ALA A CA 1
ATOM 1972 C C . ALA A 1 242 ? -20.623 13.200 11.770 1.00 93.06 242 ALA A C 1
ATOM 1974 O O . ALA A 1 242 ? -21.339 14.044 12.310 1.00 93.06 242 ALA A O 1
ATOM 1975 N N . SER A 1 243 ? -20.729 12.905 10.470 1.00 88.38 243 SER A N 1
ATOM 1976 C CA . SER A 1 243 ? -21.664 13.572 9.551 1.00 88.38 243 SER A CA 1
ATOM 1977 C C . SER A 1 243 ? -23.145 13.272 9.828 1.00 88.38 243 SER A C 1
ATOM 1979 O O . SER A 1 243 ? -24.011 14.049 9.433 1.00 88.38 243 SER A O 1
ATOM 1981 N N . GLU A 1 244 ? -23.447 12.191 10.553 1.00 90.56 244 GLU A N 1
ATOM 1982 C CA . GLU A 1 244 ? -24.809 11.835 10.975 1.00 90.56 244 GLU A CA 1
ATOM 1983 C C . GLU A 1 244 ? -25.278 12.662 12.186 1.00 90.56 244 GLU A C 1
ATOM 1985 O O . GLU A 1 244 ? -26.456 12.650 12.550 1.00 90.56 244 GLU A O 1
ATOM 1990 N N . GLY A 1 245 ? -24.359 13.414 12.795 1.00 89.62 245 GLY A N 1
ATOM 1991 C CA . GLY A 1 245 ? -24.616 14.325 13.897 1.00 89.62 245 GLY A CA 1
ATOM 1992 C C . GLY A 1 245 ? -24.225 13.773 15.267 1.00 89.62 245 GLY A C 1
ATOM 1993 O O . GLY A 1 245 ? -23.841 12.617 15.450 1.00 89.62 245 GLY A O 1
ATOM 1994 N N . ILE A 1 246 ? -24.354 14.644 16.269 1.00 89.88 246 ILE A N 1
ATOM 1995 C CA . ILE A 1 246 ? -23.891 14.416 17.645 1.00 89.88 246 ILE A CA 1
ATOM 1996 C C . ILE A 1 246 ? -24.419 13.117 18.272 1.00 89.88 246 ILE A C 1
ATOM 1998 O O . ILE A 1 246 ? -23.659 12.403 18.918 1.00 89.88 246 ILE A O 1
ATOM 2002 N N . GLY A 1 247 ? -25.688 12.765 18.042 1.00 92.19 247 GLY A N 1
ATOM 2003 C CA . GLY A 1 247 ? -26.292 11.571 18.642 1.00 92.19 247 GLY A CA 1
ATOM 2004 C C . GLY A 1 247 ? -25.650 10.261 18.169 1.00 92.19 247 GLY A C 1
ATOM 2005 O O . GLY A 1 247 ? -25.556 9.309 18.946 1.00 92.19 247 GLY A O 1
ATOM 2006 N N . ALA A 1 248 ? -25.166 10.211 16.923 1.00 94.62 248 ALA A N 1
ATOM 2007 C CA . ALA A 1 248 ? -24.436 9.055 16.409 1.00 94.62 248 ALA A CA 1
ATOM 2008 C C . ALA A 1 248 ? -23.069 8.928 17.097 1.00 94.62 248 ALA A C 1
ATOM 2010 O O . ALA A 1 248 ? -22.725 7.857 17.602 1.00 94.62 248 ALA A O 1
ATOM 2011 N N . VAL A 1 249 ? -22.339 10.042 17.221 1.00 94.81 249 VAL A N 1
ATOM 2012 C CA . VAL A 1 249 ? -21.049 10.105 17.927 1.00 94.81 249 VAL A CA 1
ATOM 2013 C C . VAL A 1 249 ? -21.195 9.711 19.399 1.00 94.81 249 VAL A C 1
ATOM 2015 O O . VAL A 1 249 ? -20.451 8.856 19.877 1.00 94.81 249 VAL A O 1
ATOM 2018 N N . GLU A 1 250 ? -22.181 10.258 20.115 1.00 94.19 250 GLU A N 1
ATOM 2019 C CA . GLU A 1 250 ? -22.459 9.907 21.515 1.00 94.19 250 GLU A CA 1
ATOM 2020 C C . GLU A 1 250 ? -22.753 8.414 21.683 1.00 94.19 250 GLU A C 1
ATOM 2022 O O . GLU A 1 250 ? -22.271 7.780 22.625 1.00 94.19 250 GLU A O 1
ATOM 2027 N N . ASN A 1 251 ? -23.506 7.820 20.752 1.00 96.44 251 ASN A N 1
ATOM 2028 C CA . ASN A 1 251 ? -23.775 6.389 20.771 1.00 96.44 251 ASN A CA 1
ATOM 2029 C C . ASN A 1 251 ? -22.494 5.557 20.590 1.00 96.44 251 ASN A C 1
ATOM 2031 O O . ASN A 1 251 ? -22.318 4.564 21.298 1.00 96.44 251 ASN A O 1
ATOM 2035 N N . ILE A 1 252 ? -21.594 5.960 19.687 1.00 97.44 252 ILE A N 1
ATOM 2036 C CA . ILE A 1 252 ? -20.298 5.294 19.499 1.00 97.44 252 ILE A CA 1
ATOM 2037 C C . ILE A 1 252 ? -19.419 5.431 20.748 1.00 97.44 252 ILE A C 1
ATOM 2039 O O . ILE A 1 252 ? -18.891 4.428 21.224 1.00 97.44 252 ILE A O 1
ATOM 2043 N N . LEU A 1 253 ? -19.307 6.627 21.332 1.00 96.62 253 LEU A N 1
ATOM 2044 C CA . LEU A 1 253 ? -18.504 6.851 22.542 1.00 96.62 253 LEU A CA 1
ATOM 2045 C C . LEU A 1 253 ? -19.051 6.090 23.754 1.00 96.62 253 LEU A C 1
ATOM 2047 O O . LEU A 1 253 ? -18.276 5.542 24.537 1.00 96.62 253 LEU A O 1
ATOM 2051 N N . ARG A 1 254 ? -20.378 5.985 23.884 1.00 97.81 254 ARG A N 1
ATOM 2052 C CA . ARG A 1 254 ? -21.005 5.134 24.900 1.00 97.81 254 ARG A CA 1
ATOM 2053 C C . ARG A 1 254 ? -20.619 3.667 24.711 1.00 97.81 254 ARG A C 1
ATOM 2055 O O . ARG A 1 254 ? -20.200 3.037 25.671 1.00 97.81 254 ARG A O 1
ATOM 2062 N N . ARG A 1 255 ? -20.689 3.140 23.482 1.00 98.25 255 ARG A N 1
ATOM 2063 C CA . ARG A 1 255 ? -20.259 1.760 23.184 1.00 98.25 255 ARG A CA 1
ATOM 2064 C C . ARG A 1 255 ? -18.771 1.541 23.477 1.00 98.25 255 ARG A C 1
ATOM 2066 O O . ARG A 1 255 ? -18.410 0.477 23.965 1.00 98.25 255 ARG A O 1
ATOM 2073 N N . ALA A 1 256 ? -17.926 2.534 23.210 1.00 98.06 256 ALA A N 1
ATOM 2074 C CA . ALA A 1 256 ? -16.506 2.490 23.550 1.00 98.06 256 ALA A CA 1
ATOM 2075 C C . ALA A 1 256 ? -16.282 2.438 25.073 1.00 98.06 256 ALA A C 1
ATOM 2077 O O . ALA A 1 256 ? -15.486 1.630 25.551 1.00 98.06 256 ALA A O 1
ATOM 2078 N N . SER A 1 257 ? -17.023 3.246 25.838 1.00 97.94 257 SER A N 1
ATOM 2079 C CA . SER A 1 257 ? -17.022 3.205 27.306 1.00 97.94 257 SER A CA 1
ATOM 2080 C C . SER A 1 257 ? -17.485 1.842 27.835 1.00 97.94 257 SER A C 1
ATOM 2082 O O . SER A 1 257 ? -16.790 1.234 28.647 1.00 97.94 257 SER A O 1
ATOM 2084 N N . ASP A 1 258 ? -18.587 1.303 27.299 1.00 98.19 258 ASP A N 1
ATOM 2085 C CA . ASP A 1 258 ? -19.109 -0.027 27.650 1.00 98.19 258 ASP A CA 1
ATOM 2086 C C . ASP A 1 258 ? -18.100 -1.150 27.333 1.00 98.19 258 ASP A C 1
ATOM 2088 O O . ASP A 1 258 ? -18.053 -2.167 28.026 1.00 98.19 258 ASP A O 1
ATOM 2092 N N . ALA A 1 259 ? -17.261 -0.960 26.308 1.00 97.56 259 ALA A N 1
ATOM 2093 C CA . ALA A 1 259 ? -16.176 -1.868 25.938 1.00 97.56 259 ALA A CA 1
ATOM 2094 C C . ALA A 1 259 ? -14.906 -1.711 26.802 1.00 97.56 259 ALA A C 1
ATOM 2096 O O . ALA A 1 259 ? -13.957 -2.477 26.629 1.00 97.56 259 ALA A O 1
ATOM 2097 N N . GLY A 1 260 ? -14.881 -0.753 27.736 1.00 98.12 260 GLY A N 1
ATOM 2098 C CA . GLY A 1 260 ? -13.789 -0.539 28.688 1.00 98.12 260 GLY A CA 1
ATOM 2099 C C . GLY A 1 260 ? -12.711 0.451 28.239 1.00 98.12 260 GLY A C 1
ATOM 2100 O O . GLY A 1 260 ? -11.613 0.428 28.794 1.00 98.12 260 GLY A O 1
ATOM 2101 N N . VAL A 1 261 ? -12.981 1.302 27.242 1.00 98.06 261 VAL A N 1
ATOM 2102 C CA . VAL A 1 261 ? -12.081 2.417 26.892 1.00 98.06 261 VAL A CA 1
ATOM 2103 C C . VAL A 1 261 ? -12.063 3.436 28.033 1.00 98.06 261 VAL A C 1
ATOM 2105 O O . VAL A 1 261 ? -13.114 3.803 28.556 1.00 98.06 261 VAL A O 1
ATOM 2108 N N . ALA A 1 262 ? -10.872 3.893 28.425 1.00 97.75 262 ALA A N 1
ATOM 2109 C CA . ALA A 1 262 ? -10.714 4.818 29.540 1.00 97.75 262 ALA A CA 1
ATOM 2110 C C . ALA A 1 262 ? -11.306 6.204 29.231 1.00 97.75 262 ALA A C 1
ATOM 2112 O O . ALA A 1 262 ? -11.218 6.695 28.106 1.00 97.75 262 ALA A O 1
ATOM 2113 N N . ASP A 1 263 ? -11.836 6.882 30.252 1.00 96.25 263 ASP A N 1
ATOM 2114 C CA . ASP A 1 263 ? -12.434 8.219 30.112 1.00 96.25 263 ASP A CA 1
ATOM 2115 C C . ASP A 1 263 ? -11.463 9.253 29.517 1.00 96.25 263 ASP A C 1
ATOM 2117 O O . ASP A 1 263 ? -11.872 10.151 28.781 1.00 96.25 263 ASP A O 1
ATOM 2121 N N . ASP A 1 264 ? -10.171 9.141 29.826 1.00 97.06 264 ASP A N 1
ATOM 2122 C CA . ASP A 1 264 ? -9.118 10.009 29.290 1.00 97.06 264 ASP A CA 1
ATOM 2123 C C . ASP A 1 264 ? -8.975 9.841 27.771 1.00 97.06 264 ASP A C 1
ATOM 2125 O O . ASP A 1 264 ? -8.878 10.837 27.050 1.00 97.06 264 ASP A O 1
ATOM 2129 N N . ASP A 1 265 ? -9.057 8.603 27.281 1.00 97.69 265 ASP A N 1
ATOM 2130 C CA . ASP A 1 265 ? -9.024 8.285 25.855 1.00 97.69 265 ASP A CA 1
ATOM 2131 C C . ASP A 1 265 ? -10.312 8.733 25.158 1.00 97.69 265 ASP A C 1
ATOM 2133 O O . ASP A 1 265 ? -10.256 9.320 24.080 1.00 97.69 265 ASP A O 1
ATOM 2137 N N . LEU A 1 266 ? -11.480 8.541 25.785 1.00 96.88 266 LEU A N 1
ATOM 2138 C CA . LEU A 1 266 ? -12.756 9.041 25.256 1.00 96.88 266 LEU A CA 1
ATOM 2139 C C . LEU A 1 266 ? -12.741 10.568 25.102 1.00 96.88 266 LEU A C 1
ATOM 2141 O O . LEU A 1 266 ? -13.209 11.098 24.092 1.00 96.88 266 LEU A O 1
ATOM 2145 N N . ARG A 1 267 ? -12.152 11.286 26.068 1.00 94.06 267 ARG A N 1
ATOM 2146 C CA . ARG A 1 267 ? -11.946 12.740 25.977 1.00 94.06 267 ARG A CA 1
ATOM 2147 C C . ARG A 1 267 ? -10.978 13.112 24.854 1.00 94.06 267 ARG A C 1
ATOM 2149 O O . ARG A 1 267 ? -11.224 14.103 24.169 1.00 94.06 267 ARG A O 1
ATOM 2156 N N . ALA A 1 268 ? -9.916 12.336 24.645 1.00 95.00 268 ALA A N 1
ATOM 2157 C CA . ALA A 1 268 ? -8.978 12.555 23.545 1.00 95.00 268 ALA A CA 1
ATOM 2158 C C . ALA A 1 268 ? -9.637 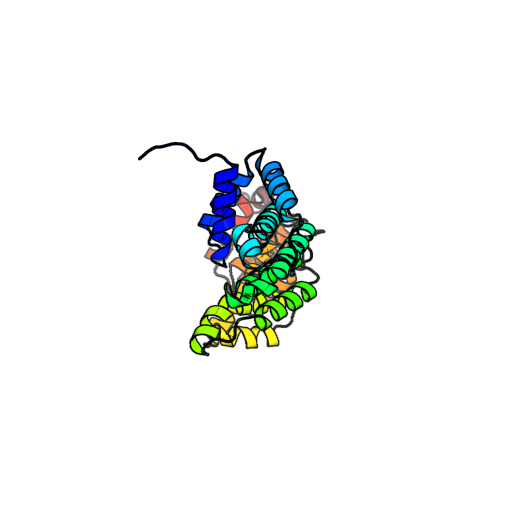12.338 22.172 1.00 95.00 268 ALA A C 1
ATOM 2160 O O . ALA A 1 268 ? -9.448 13.159 21.275 1.00 95.00 268 ALA A O 1
ATOM 2161 N N . ILE A 1 269 ? -10.462 11.292 22.026 1.00 95.25 269 ILE A N 1
ATOM 2162 C CA . ILE A 1 269 ? -11.264 11.053 20.816 1.00 95.25 269 ILE A CA 1
ATOM 2163 C C . ILE A 1 269 ? -12.170 12.255 20.543 1.00 95.25 269 ILE A C 1
ATOM 2165 O O . ILE A 1 269 ? -12.175 12.781 19.432 1.00 95.25 269 ILE A O 1
ATOM 2169 N N . LEU A 1 270 ? -12.908 12.714 21.558 1.00 92.69 270 LEU A N 1
ATOM 2170 C CA . LEU A 1 270 ? -13.805 13.859 21.423 1.00 92.69 270 LEU A CA 1
ATOM 2171 C C . LEU A 1 270 ? -13.056 15.132 21.013 1.00 92.69 270 LEU A C 1
ATOM 2173 O O . LEU A 1 270 ? -13.513 15.842 20.125 1.00 92.69 270 LEU A O 1
ATOM 2177 N N . GLY A 1 271 ? -11.897 15.394 21.625 1.00 90.94 271 GLY A N 1
ATOM 2178 C CA . GLY A 1 271 ? -11.038 16.524 21.271 1.00 90.94 271 GLY A CA 1
ATOM 2179 C C . GLY A 1 271 ? -10.614 16.494 19.802 1.00 90.94 271 GLY A C 1
ATOM 2180 O O . GLY A 1 271 ? -10.808 17.480 19.099 1.00 90.94 271 GLY A O 1
ATOM 2181 N N . GLY A 1 272 ? -10.136 15.346 19.311 1.00 92.88 272 GLY A N 1
ATOM 2182 C CA . GLY A 1 272 ? -9.761 15.193 17.901 1.00 92.88 272 GLY A CA 1
ATOM 2183 C C . GLY A 1 272 ? -10.943 15.348 16.936 1.00 92.88 272 GLY A C 1
ATOM 2184 O O . GLY A 1 272 ? -10.797 15.946 15.874 1.00 92.88 272 GLY A O 1
ATOM 2185 N N . LEU A 1 273 ? -12.135 14.874 17.316 1.00 92.75 273 LEU A N 1
ATOM 2186 C CA . LEU A 1 273 ? -13.352 15.101 16.528 1.00 92.75 273 LEU A CA 1
ATOM 2187 C C . LEU A 1 273 ? -13.739 16.580 16.482 1.00 92.75 273 LEU A C 1
ATOM 2189 O O . LEU A 1 273 ? -14.189 17.040 15.439 1.00 92.75 273 LEU A O 1
ATOM 2193 N N . CYS A 1 274 ? -13.555 17.331 17.570 1.00 90.56 274 CYS A N 1
ATOM 2194 C CA . CYS A 1 274 ? -13.826 18.770 17.587 1.00 90.56 274 CYS A CA 1
ATOM 2195 C C . CYS A 1 274 ? -12.926 19.562 16.644 1.00 90.56 274 CYS A C 1
ATOM 2197 O O . CYS A 1 274 ? -13.384 20.542 16.056 1.00 90.56 274 CYS A O 1
ATOM 2199 N N . ASP A 1 275 ? -11.668 19.147 16.511 1.00 89.44 275 ASP A N 1
ATOM 2200 C CA . ASP A 1 275 ? -10.713 19.805 15.623 1.00 89.44 275 ASP A CA 1
ATOM 2201 C C . ASP A 1 275 ? -11.100 19.612 14.148 1.00 89.44 275 ASP A C 1
ATOM 2203 O O . ASP A 1 275 ? -10.989 20.547 13.354 1.00 89.44 275 ASP A O 1
ATOM 2207 N N . GLU A 1 276 ? -11.599 18.426 13.779 1.00 90.44 276 GLU A N 1
ATOM 2208 C CA . GLU A 1 276 ? -12.032 18.131 12.404 1.00 90.44 276 GLU A CA 1
ATOM 2209 C C . GLU A 1 276 ? -13.487 18.559 12.109 1.00 90.44 276 GLU A C 1
ATOM 2211 O O . GLU A 1 276 ? -13.799 18.926 10.975 1.00 90.44 276 GLU A O 1
ATOM 2216 N N . PHE A 1 277 ? -14.372 18.574 13.113 1.00 91.19 277 PHE A N 1
ATOM 2217 C CA . PHE A 1 277 ? -15.799 18.908 12.984 1.00 91.19 277 PHE A CA 1
ATOM 2218 C C . PHE A 1 277 ? -16.251 19.939 14.043 1.00 91.19 277 PHE A C 1
ATOM 2220 O O . PHE A 1 277 ? -16.958 19.590 14.997 1.00 91.19 277 PHE A O 1
ATOM 2227 N N . PRO A 1 278 ? -15.916 21.234 13.882 1.00 87.12 278 PRO A N 1
ATOM 2228 C CA . PRO A 1 278 ? -16.190 22.260 14.896 1.00 87.12 278 PRO A CA 1
ATOM 2229 C C . PRO A 1 278 ? -17.671 22.394 15.287 1.00 87.12 278 PRO A C 1
ATOM 2231 O O . PRO A 1 278 ? -17.998 22.639 16.453 1.00 87.12 278 PRO A O 1
ATOM 2234 N N . ASP A 1 279 ? -18.580 22.181 14.332 1.00 85.00 279 ASP A N 1
ATOM 2235 C CA . ASP A 1 279 ? -20.026 22.301 14.544 1.00 85.00 279 ASP A CA 1
ATOM 2236 C C . ASP A 1 279 ? -20.561 21.263 15.543 1.00 85.00 279 ASP A C 1
ATOM 2238 O O . ASP A 1 279 ? -21.448 21.579 16.344 1.00 85.00 279 ASP A O 1
ATOM 2242 N N . LEU A 1 280 ? -19.969 20.060 15.587 1.00 83.88 280 LEU A N 1
ATOM 2243 C CA . LEU A 1 280 ? -20.325 19.038 16.577 1.00 83.88 280 LEU A CA 1
ATOM 2244 C C . LEU A 1 280 ? -20.063 19.535 18.002 1.00 83.88 280 LEU A C 1
ATOM 2246 O O . LEU A 1 280 ? -20.843 19.267 18.918 1.00 83.88 280 LEU A O 1
ATOM 2250 N N . CYS A 1 281 ? -19.009 20.327 18.192 1.00 77.00 281 CYS A N 1
ATOM 2251 C CA . CYS A 1 281 ? -18.554 20.716 19.521 1.00 77.00 281 CYS A CA 1
ATOM 2252 C C . CYS A 1 281 ? -19.224 21.964 20.082 1.00 77.00 281 CYS A C 1
ATOM 2254 O O . CYS A 1 281 ? -19.331 22.099 21.301 1.00 77.00 281 CYS A O 1
ATOM 2256 N N . SER A 1 282 ? -19.804 22.800 19.219 1.00 70.12 282 SER A N 1
ATOM 2257 C CA . SER A 1 282 ? -20.757 23.831 19.651 1.00 70.12 282 SER A CA 1
ATOM 2258 C C . SER A 1 282 ? -21.988 23.240 20.362 1.00 70.12 282 SER A C 1
ATOM 2260 O O . SER A 1 282 ? -22.601 23.903 21.197 1.00 70.12 282 SER A O 1
ATOM 2262 N N . THR A 1 283 ? -22.304 21.972 20.074 1.00 65.44 283 THR A N 1
ATOM 2263 C CA . THR A 1 283 ? -23.458 21.242 20.616 1.00 65.44 283 THR A CA 1
ATOM 2264 C C . THR A 1 283 ? -23.073 20.343 21.804 1.00 65.44 283 THR A C 1
ATOM 2266 O O . THR A 1 283 ? -23.882 20.145 22.709 1.00 65.44 283 THR A O 1
ATOM 2269 N N . LEU A 1 284 ? -21.828 19.841 21.839 1.00 61.72 284 LEU A N 1
ATOM 2270 C CA . LEU A 1 284 ? -21.270 19.019 22.931 1.00 61.72 284 LEU A CA 1
ATOM 2271 C C . LEU A 1 284 ? -20.799 19.823 24.148 1.00 61.72 284 LEU A C 1
ATOM 2273 O O . LEU A 1 284 ? -20.587 19.235 25.206 1.00 61.72 284 LEU A O 1
ATOM 2277 N N . GLN A 1 285 ? -20.615 21.143 24.037 1.00 53.72 285 GLN A N 1
ATOM 2278 C CA . GLN A 1 285 ? -20.472 21.994 25.216 1.00 53.72 285 GLN A CA 1
ATOM 2279 C C . GLN A 1 285 ? -21.861 22.181 25.836 1.00 53.72 285 GLN A C 1
ATOM 2281 O O . GLN A 1 285 ? -22.651 22.972 25.312 1.00 53.72 285 GLN A O 1
ATOM 2286 N N . PRO A 1 286 ? -22.210 21.512 26.956 1.00 44.19 286 PRO A N 1
ATOM 2287 C CA . PRO A 1 286 ? -23.382 21.941 27.686 1.00 44.19 286 PRO A CA 1
ATOM 2288 C C . PRO A 1 286 ? -23.104 23.379 28.114 1.00 44.19 286 PRO A C 1
ATOM 2290 O O . PRO A 1 286 ? -22.056 23.655 28.704 1.00 44.19 286 PRO A O 1
ATOM 2293 N N . ALA A 1 287 ? -24.033 24.283 27.795 1.00 40.97 287 ALA A N 1
ATOM 2294 C CA . ALA A 1 287 ? -24.075 25.623 28.351 1.00 40.97 287 ALA A CA 1
ATOM 2295 C C . ALA A 1 287 ? -23.617 25.554 29.808 1.00 40.97 287 ALA A C 1
ATOM 2297 O O . ALA A 1 287 ? -24.232 24.854 30.620 1.00 40.97 287 ALA A O 1
ATOM 2298 N N . SER A 1 288 ? -22.493 26.210 30.099 1.00 36.62 288 SER A N 1
ATOM 2299 C CA . SER A 1 288 ? -21.962 26.406 31.438 1.00 36.62 288 SER A CA 1
ATOM 2300 C C . SER A 1 288 ? -23.146 26.680 32.356 1.00 36.62 288 SER A C 1
ATOM 2302 O O . SER A 1 288 ? -23.811 27.706 32.202 1.00 36.62 288 SER A O 1
ATOM 2304 N N . ARG A 1 289 ? -23.489 25.715 33.220 1.00 34.66 289 ARG A N 1
ATOM 2305 C CA . ARG A 1 289 ? -24.633 25.833 34.128 1.00 34.66 289 ARG A CA 1
ATOM 2306 C C . ARG A 1 289 ? -24.528 27.195 34.821 1.00 34.66 289 ARG A C 1
ATOM 2308 O O . ARG A 1 289 ? -23.500 27.426 35.459 1.00 34.66 289 ARG A O 1
ATOM 2315 N N . PRO A 1 290 ? -25.527 28.090 34.729 1.00 34.41 290 PRO A N 1
ATOM 2316 C CA . PRO A 1 290 ? -25.560 29.228 35.626 1.00 34.41 290 PRO A CA 1
ATOM 2317 C C . PRO A 1 290 ? -25.734 28.658 37.034 1.00 34.41 290 PRO A C 1
ATOM 2319 O O . PRO A 1 290 ? -26.737 28.013 37.342 1.00 34.41 290 PRO A O 1
ATOM 2322 N N . THR A 1 291 ? -24.698 28.803 37.854 1.00 40.00 291 THR A N 1
ATOM 2323 C CA . THR A 1 291 ? -24.741 28.480 39.278 1.00 40.00 291 THR A CA 1
ATOM 2324 C C . THR A 1 291 ? -25.807 29.366 39.936 1.00 40.00 291 THR A C 1
ATOM 2326 O O . THR A 1 291 ? -25.796 30.571 39.668 1.00 40.00 291 THR A O 1
ATOM 2329 N N . PRO A 1 292 ? -26.735 28.813 40.740 1.00 50.59 292 PRO A N 1
ATOM 2330 C CA . PRO A 1 292 ? -27.623 29.623 41.570 1.00 50.59 292 PRO A CA 1
ATOM 2331 C C . PRO A 1 292 ? -26.854 30.383 42.658 1.00 50.59 292 PRO A C 1
ATOM 2333 O O . PRO A 1 292 ? -25.798 29.875 43.109 1.00 50.59 292 PRO A O 1
#

Radius of gyration: 23.25 Å; Cα contacts (8 Å, |Δi|>4): 333; chains: 1; bounding box: 60×51×70 Å

Secondary structure (DSSP, 8-state):
----PPPHHHHHHHHHHHGGGSS--HHHHHHHHHHHTSTTHHHHHHHHHHHHTT--TTS-HHHHHHHTHHHHHHHHHHHHHHTT-HHHHHHHHHHHHHHHGGGTTT-SSHHHHHHHHHHHHHHHH-TT-THHHHHHHHHHHHTS----HHHHHHHHHHHHHHHHHHHHHTT-HHHHHHHHTTT--SHHHHHHHHHHHHHHHHHHHTTS-TTT---HHHHHHHHHHH-TT-HHHHHHHHHHTGGG-HHHHHHHHHHHHHTT--HHHHHHHHHHHHHH-HHHHHHHS-------